Protein AF-0000000080280443 (afdb_homodimer)

Solvent-accessible surface area (backbone atoms only — not comparable to full-atom values): 14833 Å² total; per-residue (Å²): 127,86,80,59,74,63,50,72,40,77,47,69,44,52,71,90,52,39,42,97,85,51,33,52,29,74,40,51,56,49,47,51,47,46,54,27,47,52,53,46,34,47,75,19,34,55,73,41,66,36,29,57,76,67,38,46,44,81,38,79,40,31,41,38,36,42,54,71,41,90,49,38,71,70,42,46,30,39,28,30,34,34,43,47,80,64,87,49,46,45,32,36,43,38,24,42,35,22,39,78,86,65,50,63,24,33,39,35,44,30,35,30,33,31,28,31,65,85,78,70,40,70,38,67,50,38,70,61,53,43,44,74,26,59,26,39,54,60,70,41,11,59,88,86,126,86,79,59,74,64,51,71,41,78,48,69,43,52,70,89,50,37,42,99,85,50,32,51,28,76,40,50,55,50,45,52,48,45,53,26,46,52,52,47,34,47,76,18,34,55,73,40,65,37,29,56,76,68,37,46,44,80,40,77,40,32,40,37,36,41,56,69,40,89,49,38,71,68,41,44,31,39,28,29,34,35,42,47,80,62,87,49,45,45,32,36,43,36,24,42,34,22,38,78,88,64,49,65,25,32,40,36,43,31,37,31,33,31,28,31,65,84,78,69,40,70,38,68,52,39,68,62,52,44,44,73,28,59,25,38,52,61,70,40,12,60,89,88

Sequence (288 aa):
MTVREPFRTRIKVRHYELDTLGHLNHAVYHSYGEVSRLELMELAGGLNAGMRDANLAFVLLESHIVFRRELRAGDVVDVTCDAKFGTGKTFHMDSNIYKVDGTLSAEITCTLGLMDLERRKLVDDPRGRIERAGVDLKVLSTSEMTVREPFRTRIKVRHYELDTLGHLNHAVYHSYGEVSRLELMELAGGLNAGMRDANLAFVLLESHIVFRRELRAGDVVDVTCDAKFGTGKTFHMDSNIYKVDGTLSAEITCTLGLMDLERRKLVDDPRGRIERAGVDLKVLSTSE

InterPro domains:
  IPR029069 HotDog domain superfamily [SSF54637] (6-132)
  IPR050563 4-hydroxybenzoyl-CoA thioesterase [PTHR31793] (6-123)

Structure (mmCIF, N/CA/C/O backbone):
data_AF-0000000080280443-model_v1
#
loop_
_entity.id
_entity.type
_entity.pdbx_description
1 polymer Thioesterase
#
loop_
_atom_site.group_PDB
_atom_site.id
_atom_site.type_symbol
_atom_site.label_atom_id
_atom_site.label_alt_id
_atom_site.label_comp_id
_atom_site.label_asym_id
_atom_site.label_entity_id
_atom_site.label_seq_id
_atom_site.pdbx_PDB_ins_code
_atom_site.Cartn_x
_atom_site.Cartn_y
_atom_site.Cartn_z
_atom_site.occupancy
_atom_site.B_iso_or_equiv
_atom_site.auth_seq_id
_atom_site.auth_comp_id
_atom_site.auth_asym_id
_atom_site.auth_atom_id
_atom_site.pdbx_PDB_model_num
ATOM 1 N N . MET A 1 1 ? 26.625 -23.328 1.968 1 42.91 1 MET A N 1
ATOM 2 C CA . MET A 1 1 ? 25.391 -23.359 1.176 1 42.91 1 MET A CA 1
ATOM 3 C C . MET A 1 1 ? 25.234 -22.078 0.367 1 42.91 1 MET A C 1
ATOM 5 O O . MET A 1 1 ? 25.266 -20.984 0.922 1 42.91 1 MET A O 1
ATOM 9 N N . THR A 1 2 ? 25.562 -22.031 -0.907 1 57.88 2 THR A N 1
ATOM 10 C CA . THR A 1 2 ? 25.656 -20.797 -1.686 1 57.88 2 THR A CA 1
ATOM 11 C C . THR A 1 2 ? 24.359 -20 -1.573 1 57.88 2 THR A C 1
ATOM 13 O O . THR A 1 2 ? 23.281 -20.516 -1.867 1 57.88 2 THR A O 1
ATOM 16 N N . VAL A 1 3 ? 24.328 -19.016 -0.835 1 69.69 3 VAL A N 1
ATOM 17 C CA . VAL A 1 3 ? 23.156 -18.188 -0.593 1 69.69 3 VAL A CA 1
ATOM 18 C C . VAL A 1 3 ? 22.656 -17.609 -1.915 1 69.69 3 VAL A C 1
ATOM 20 O O . VAL A 1 3 ? 23.391 -16.938 -2.631 1 69.69 3 VAL A O 1
ATOM 23 N N . ARG A 1 4 ? 21.516 -18.125 -2.49 1 89.38 4 ARG A N 1
ATOM 24 C CA . ARG A 1 4 ? 20.938 -17.641 -3.734 1 89.38 4 ARG A CA 1
ATOM 25 C C . ARG A 1 4 ? 20.359 -16.234 -3.553 1 89.38 4 ARG A C 1
ATOM 27 O O . ARG A 1 4 ? 19.703 -15.961 -2.547 1 89.38 4 ARG A O 1
ATOM 34 N N . GLU A 1 5 ? 20.734 -15.406 -4.453 1 94.06 5 GLU A N 1
ATOM 35 C CA . GLU A 1 5 ? 20.219 -14.047 -4.441 1 94.06 5 GLU A CA 1
ATOM 36 C C . GLU A 1 5 ? 18.75 -14.016 -4.883 1 94.06 5 GLU A C 1
ATOM 38 O O . GLU A 1 5 ? 18.344 -14.789 -5.75 1 94.06 5 GLU A O 1
ATOM 43 N N . PRO A 1 6 ? 18.062 -13.18 -4.309 1 96.44 6 PRO A N 1
ATOM 44 C CA . PRO A 1 6 ? 16.672 -13.094 -4.754 1 96.44 6 PRO A CA 1
ATOM 45 C C . PRO A 1 6 ? 16.531 -12.57 -6.18 1 96.44 6 PRO A C 1
ATOM 47 O O . PRO A 1 6 ? 17.438 -11.914 -6.688 1 96.44 6 PRO A O 1
ATOM 50 N N . PHE A 1 7 ? 15.414 -12.914 -6.77 1 98.56 7 PHE A N 1
ATOM 51 C CA . PHE A 1 7 ? 15 -12.336 -8.047 1 98.56 7 PHE A CA 1
ATOM 52 C C . PHE A 1 7 ? 15 -10.812 -7.98 1 98.56 7 PHE A C 1
ATOM 54 O O . PHE A 1 7 ? 14.742 -10.234 -6.922 1 98.56 7 PHE A O 1
ATOM 61 N N . ARG A 1 8 ? 15.258 -10.125 -9.156 1 98.44 8 ARG A N 1
ATOM 62 C CA . ARG A 1 8 ? 15.25 -8.664 -9.234 1 98.44 8 ARG A CA 1
ATOM 63 C C . ARG A 1 8 ? 14.68 -8.195 -10.57 1 98.44 8 ARG A C 1
ATOM 65 O O . ARG A 1 8 ? 14.961 -8.781 -11.617 1 98.44 8 ARG A O 1
ATOM 72 N N . THR A 1 9 ? 13.977 -7.156 -10.562 1 98.75 9 THR A N 1
ATOM 73 C CA . THR A 1 9 ? 13.555 -6.422 -11.75 1 98.75 9 THR A CA 1
ATOM 74 C C . THR A 1 9 ? 13.945 -4.949 -11.641 1 98.75 9 THR A C 1
ATOM 76 O O . THR A 1 9 ? 13.859 -4.355 -10.57 1 98.75 9 THR A O 1
ATOM 79 N N . ARG A 1 10 ? 14.422 -4.383 -12.734 1 98.88 10 ARG A N 1
ATOM 80 C CA . ARG A 1 10 ? 14.852 -2.99 -12.742 1 98.88 10 ARG A CA 1
ATOM 81 C C . ARG A 1 10 ? 13.758 -2.08 -13.297 1 98.88 10 ARG A C 1
ATOM 83 O O . ARG A 1 10 ? 13.156 -2.381 -14.32 1 98.88 10 ARG A O 1
ATOM 90 N N . ILE A 1 11 ? 13.492 -1.024 -12.641 1 98.88 11 ILE A N 1
ATOM 91 C CA . ILE A 1 11 ? 12.453 -0.074 -13.031 1 98.88 11 ILE A CA 1
ATOM 92 C C . ILE A 1 11 ? 13.016 1.346 -12.984 1 98.88 11 ILE A C 1
ATOM 94 O O . ILE A 1 11 ? 13.703 1.719 -12.039 1 98.88 11 ILE A O 1
ATOM 98 N N . LYS A 1 12 ? 12.758 2.111 -13.984 1 98.81 12 LYS A N 1
ATOM 99 C CA . LYS A 1 12 ? 13.055 3.541 -13.977 1 98.81 12 LYS A CA 1
ATOM 100 C C . LYS A 1 12 ? 11.82 4.355 -13.578 1 98.81 12 LYS A C 1
ATOM 102 O O . LYS A 1 12 ? 10.734 4.164 -14.125 1 98.81 12 LYS A O 1
ATOM 107 N N . VAL A 1 13 ? 12.031 5.262 -12.633 1 98.88 13 VAL A N 1
ATOM 108 C CA . VAL A 1 13 ? 10.945 6.105 -12.148 1 98.88 13 VAL A CA 1
ATOM 109 C C . VAL A 1 13 ? 10.508 7.066 -13.258 1 98.88 13 VAL A C 1
ATOM 111 O O . VAL A 1 13 ? 11.336 7.754 -13.859 1 98.88 13 VAL A O 1
ATOM 114 N N . ARG A 1 14 ? 9.25 7.113 -13.5 1 98.12 14 ARG A N 1
ATOM 115 C CA . ARG A 1 14 ? 8.695 7.969 -14.539 1 98.12 14 ARG A CA 1
ATOM 116 C C . ARG A 1 14 ? 8.117 9.25 -13.953 1 98.12 14 ARG A C 1
ATOM 118 O O . ARG A 1 14 ? 7.703 9.273 -12.789 1 98.12 14 ARG A O 1
ATOM 125 N N . HIS A 1 15 ? 7.945 10.281 -14.734 1 97.62 15 HIS A N 1
ATOM 126 C CA . HIS A 1 15 ? 7.555 11.609 -14.258 1 97.62 15 HIS A CA 1
ATOM 127 C C . HIS A 1 15 ? 6.117 11.609 -13.75 1 97.62 15 HIS A C 1
ATOM 129 O O . HIS A 1 15 ? 5.812 12.25 -12.742 1 97.62 15 HIS A O 1
ATOM 135 N N . TYR A 1 16 ? 5.195 10.93 -14.352 1 97.19 16 TYR A N 1
ATOM 136 C CA . TYR A 1 16 ? 3.785 10.977 -13.984 1 97.19 16 TYR A CA 1
ATOM 137 C C . TYR A 1 16 ? 3.523 10.188 -12.703 1 97.19 16 TYR A C 1
ATOM 139 O O . TYR A 1 16 ? 2.398 10.164 -12.203 1 97.19 16 TYR A O 1
ATOM 147 N N . GLU A 1 17 ? 4.559 9.508 -12.188 1 98.44 17 GLU A N 1
ATOM 148 C CA . GLU A 1 17 ? 4.434 8.711 -10.977 1 98.44 17 GLU A CA 1
ATOM 149 C C . GLU A 1 17 ? 4.738 9.539 -9.727 1 98.44 17 GLU A C 1
ATOM 151 O O . GLU A 1 17 ? 4.641 9.039 -8.609 1 98.44 17 GLU A O 1
ATOM 156 N N . LEU A 1 18 ? 5.09 10.781 -9.906 1 98.5 18 LEU A N 1
ATOM 157 C CA . LEU A 1 18 ? 5.586 11.617 -8.82 1 98.5 18 LEU A CA 1
ATOM 158 C C . LEU A 1 18 ? 4.441 12.383 -8.156 1 98.5 18 LEU A C 1
ATOM 160 O O . LEU A 1 18 ? 3.438 12.688 -8.805 1 98.5 18 LEU A O 1
ATOM 164 N N . ASP A 1 19 ? 4.605 12.672 -6.852 1 96.44 19 ASP A N 1
ATOM 165 C CA . ASP A 1 19 ? 3.68 13.547 -6.145 1 96.44 19 ASP A CA 1
ATOM 166 C C . ASP A 1 19 ? 4.039 15.016 -6.363 1 96.44 19 ASP A C 1
ATOM 168 O O . ASP A 1 19 ? 4.938 15.328 -7.145 1 96.44 19 ASP A O 1
ATOM 172 N N . THR A 1 20 ? 3.363 15.93 -5.75 1 92.44 20 THR A N 1
ATOM 173 C CA . THR A 1 20 ? 3.502 17.359 -5.988 1 92.44 20 THR A CA 1
ATOM 174 C C . THR A 1 20 ? 4.832 17.875 -5.445 1 92.44 20 THR A C 1
ATOM 176 O O . THR A 1 20 ? 5.262 18.984 -5.781 1 92.44 20 THR A O 1
ATOM 179 N N . LEU A 1 21 ? 5.469 17.078 -4.598 1 91.5 21 LEU A N 1
ATOM 180 C CA . LEU A 1 21 ? 6.762 17.469 -4.047 1 91.5 21 LEU A CA 1
ATOM 181 C C . LEU A 1 21 ? 7.906 16.859 -4.855 1 91.5 21 LEU A C 1
ATOM 183 O O . LEU A 1 21 ? 9.078 17.016 -4.5 1 91.5 21 LEU A O 1
ATOM 187 N N . GLY A 1 22 ? 7.574 16.109 -5.867 1 95.62 22 GLY A N 1
ATOM 188 C CA . GLY A 1 22 ? 8.578 15.539 -6.758 1 95.62 22 GLY A CA 1
ATOM 189 C C . GLY A 1 22 ? 9.102 14.195 -6.285 1 95.62 22 GLY A C 1
ATOM 190 O O . GLY A 1 22 ? 10.172 13.758 -6.727 1 95.62 22 GLY A O 1
ATOM 191 N N . HIS A 1 23 ? 8.5 13.586 -5.367 1 97.88 23 HIS A N 1
ATOM 192 C CA . HIS A 1 23 ? 8.844 12.242 -4.918 1 97.88 23 HIS A CA 1
ATOM 193 C C . HIS A 1 23 ? 7.965 11.195 -5.586 1 97.88 23 HIS A C 1
ATOM 195 O O . HIS A 1 23 ? 6.82 11.469 -5.941 1 97.88 23 HIS A O 1
ATOM 201 N N . LEU A 1 24 ? 8.523 10.008 -5.715 1 98.81 24 LEU A N 1
ATOM 202 C CA . LEU A 1 24 ? 7.641 8.906 -6.102 1 98.81 24 LEU A CA 1
ATOM 203 C C . LEU A 1 24 ? 6.469 8.781 -5.137 1 98.81 24 LEU A C 1
ATOM 205 O O . LEU A 1 24 ? 6.668 8.703 -3.922 1 98.81 24 LEU A O 1
ATOM 209 N N . ASN A 1 25 ? 5.301 8.789 -5.656 1 98.75 25 ASN A N 1
ATOM 210 C CA . ASN A 1 25 ? 4.109 8.641 -4.832 1 98.75 25 ASN A CA 1
ATOM 211 C C . ASN A 1 25 ? 4.121 7.324 -4.062 1 98.75 25 ASN A C 1
ATOM 213 O O . ASN A 1 25 ? 4.48 6.281 -4.609 1 98.75 25 ASN A O 1
ATOM 217 N N . HIS A 1 26 ? 3.678 7.402 -2.818 1 98.62 26 HIS A N 1
ATOM 218 C CA . HIS A 1 26 ? 3.77 6.254 -1.922 1 98.62 26 HIS A CA 1
ATOM 219 C C . HIS A 1 26 ? 3 5.059 -2.475 1 98.62 26 HIS A C 1
ATOM 221 O O . HIS A 1 26 ? 3.402 3.91 -2.275 1 98.62 26 HIS A O 1
ATOM 227 N N . ALA A 1 27 ? 1.879 5.262 -3.172 1 98.75 27 ALA A N 1
ATOM 228 C CA . ALA A 1 27 ? 1.086 4.168 -3.723 1 98.75 27 ALA A CA 1
ATOM 229 C C . ALA A 1 27 ? 1.834 3.463 -4.852 1 98.75 27 ALA A C 1
ATOM 231 O O . ALA A 1 27 ? 1.663 2.26 -5.062 1 98.75 27 ALA A O 1
ATOM 232 N N . VAL A 1 28 ? 2.652 4.223 -5.559 1 98.88 28 VAL A N 1
ATOM 233 C CA . VAL A 1 28 ? 3.344 3.664 -6.715 1 98.88 28 VAL A CA 1
ATOM 234 C C . VAL A 1 28 ? 4.391 2.652 -6.254 1 98.88 28 VAL A C 1
ATOM 236 O O . VAL A 1 28 ? 4.648 1.662 -6.941 1 98.88 28 VAL A O 1
ATOM 239 N N . TYR A 1 29 ? 4.957 2.77 -5.074 1 98.94 29 TYR A N 1
ATOM 240 C CA . TYR A 1 29 ? 5.848 1.753 -4.523 1 98.94 29 TYR A CA 1
ATOM 241 C C . TYR A 1 29 ? 5.176 0.384 -4.52 1 98.94 29 TYR A C 1
ATOM 243 O O . TYR A 1 29 ? 5.82 -0.63 -4.801 1 98.94 29 TYR A O 1
ATOM 251 N N . HIS A 1 30 ? 3.916 0.375 -4.18 1 98.88 30 HIS A N 1
ATOM 252 C CA . HIS A 1 30 ? 3.166 -0.876 -4.176 1 98.88 30 HIS A CA 1
ATOM 253 C C . HIS A 1 30 ? 3.061 -1.461 -5.578 1 98.88 30 HIS A C 1
ATOM 255 O O . HIS A 1 30 ? 3.129 -2.68 -5.754 1 98.88 30 HIS A O 1
ATOM 261 N N . SER A 1 31 ? 2.893 -0.621 -6.555 1 98.81 31 SER A N 1
ATOM 262 C CA . SER A 1 31 ? 2.867 -1.068 -7.945 1 98.81 31 SER A CA 1
ATOM 263 C C . SER A 1 31 ? 4.203 -1.68 -8.352 1 98.81 31 SER A C 1
ATOM 265 O O . SER A 1 31 ? 4.242 -2.67 -9.086 1 98.81 31 SER A O 1
ATOM 267 N N . TYR A 1 32 ? 5.258 -1.088 -7.906 1 98.94 32 TYR A N 1
A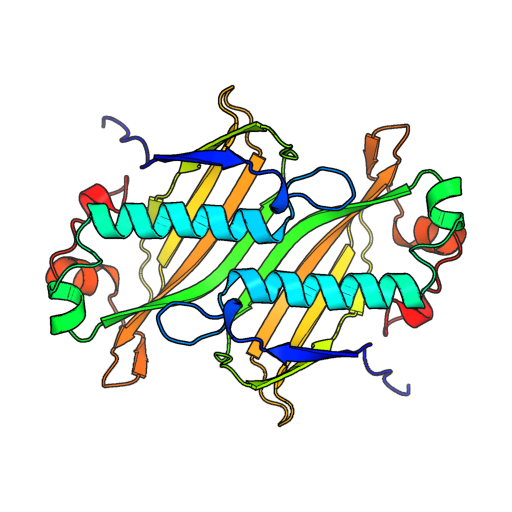TOM 268 C CA . TYR A 1 32 ? 6.57 -1.662 -8.188 1 98.94 32 TYR A CA 1
ATOM 269 C C . TYR A 1 32 ? 6.695 -3.057 -7.59 1 98.94 32 TYR A C 1
ATOM 271 O O . TYR A 1 32 ? 7.211 -3.975 -8.234 1 98.94 32 TYR A O 1
ATOM 279 N N . GLY A 1 33 ? 6.234 -3.193 -6.336 1 98.88 33 GLY A N 1
ATOM 280 C CA . GLY A 1 33 ? 6.18 -4.523 -5.754 1 98.88 33 GLY A CA 1
ATOM 281 C C . GLY A 1 33 ? 5.379 -5.508 -6.586 1 98.88 33 GLY A C 1
ATOM 282 O O . GLY A 1 33 ? 5.777 -6.664 -6.742 1 98.88 33 GLY A O 1
ATOM 283 N N . GLU A 1 34 ? 4.293 -5.039 -7.094 1 98.69 34 GLU A N 1
ATOM 284 C CA . GLU A 1 34 ? 3.449 -5.883 -7.934 1 98.69 34 GLU A CA 1
ATOM 285 C C . GLU A 1 34 ? 4.176 -6.285 -9.211 1 98.69 34 GLU A C 1
ATOM 287 O O . GLU A 1 34 ? 4.133 -7.453 -9.617 1 98.69 34 GLU A O 1
ATOM 292 N N . VAL A 1 35 ? 4.793 -5.359 -9.891 1 98.69 35 VAL A N 1
ATOM 293 C CA . VAL A 1 35 ? 5.555 -5.664 -11.102 1 98.69 35 VAL A CA 1
ATOM 294 C C . VAL A 1 35 ? 6.562 -6.777 -10.812 1 98.69 35 VAL A C 1
ATOM 296 O O . VAL A 1 35 ? 6.625 -7.77 -11.539 1 98.69 35 VAL A O 1
ATOM 299 N N . SER A 1 36 ? 7.277 -6.637 -9.742 1 98.88 36 SER A N 1
ATOM 300 C CA . SER A 1 36 ? 8.289 -7.625 -9.383 1 98.88 36 SER A CA 1
ATOM 301 C C . SER A 1 36 ? 7.664 -8.977 -9.07 1 98.88 36 SER A C 1
ATOM 303 O O . SER A 1 36 ? 8.156 -10.016 -9.516 1 98.88 36 SER A O 1
ATOM 305 N N . ARG A 1 37 ? 6.621 -9 -8.312 1 98.31 37 ARG A N 1
ATOM 306 C CA . ARG A 1 37 ? 5.934 -10.234 -7.945 1 98.31 37 ARG A CA 1
ATOM 307 C C . ARG A 1 37 ? 5.418 -10.961 -9.18 1 98.31 37 ARG A C 1
ATOM 309 O O . ARG A 1 37 ? 5.602 -12.172 -9.32 1 98.31 37 ARG A O 1
ATOM 316 N N . LEU A 1 38 ? 4.758 -10.227 -10.078 1 97.5 38 LEU A N 1
ATOM 317 C CA . LEU A 1 38 ? 4.172 -10.836 -11.266 1 97.5 38 LEU A CA 1
ATOM 318 C C . LEU A 1 38 ? 5.254 -11.367 -12.195 1 97.5 38 LEU A C 1
ATOM 320 O O . LEU A 1 38 ? 5.098 -12.438 -12.797 1 97.5 38 LEU A O 1
ATOM 324 N N . GLU A 1 39 ? 6.332 -10.633 -12.336 1 98.56 39 GLU A N 1
ATOM 325 C CA . GLU A 1 39 ? 7.438 -11.102 -13.164 1 98.56 39 GLU A CA 1
ATOM 326 C C . GLU A 1 39 ? 8.055 -12.375 -12.586 1 98.56 39 GLU A C 1
ATOM 328 O O . GLU A 1 39 ? 8.375 -13.312 -13.32 1 98.56 39 GLU A O 1
ATOM 333 N N . LEU A 1 40 ? 8.242 -12.43 -11.305 1 98.62 40 LEU A N 1
ATOM 334 C CA . LEU A 1 40 ? 8.758 -13.625 -10.656 1 98.62 40 LEU A CA 1
ATOM 335 C C . LEU A 1 40 ? 7.805 -14.805 -10.852 1 98.62 40 LEU A C 1
ATOM 337 O O . LEU A 1 40 ? 8.242 -15.906 -11.18 1 98.62 40 LEU A O 1
ATOM 341 N N . MET A 1 41 ? 6.535 -14.555 -10.672 1 97.56 41 MET A N 1
ATOM 342 C CA . MET A 1 41 ? 5.531 -15.602 -10.852 1 97.56 41 MET A CA 1
ATOM 343 C C . MET A 1 41 ? 5.555 -16.125 -12.289 1 97.56 41 MET A C 1
ATOM 345 O O . MET A 1 41 ? 5.453 -17.344 -12.508 1 97.56 41 MET A O 1
ATOM 349 N N . GLU A 1 42 ? 5.672 -15.211 -13.164 1 97.31 42 GLU A N 1
ATOM 350 C CA . GLU A 1 42 ? 5.762 -15.617 -14.562 1 97.31 42 GLU A CA 1
ATOM 351 C C . GLU A 1 42 ? 6.988 -16.5 -14.805 1 97.31 42 GLU A C 1
ATOM 353 O O . GLU A 1 42 ? 6.887 -17.562 -15.414 1 97.31 42 GLU A O 1
ATOM 358 N N . LEU A 1 43 ? 8.141 -16.078 -14.32 1 98 43 LEU A N 1
ATOM 359 C CA . LEU A 1 43 ? 9.398 -16.797 -14.484 1 98 43 LEU A CA 1
ATOM 360 C C . LEU A 1 43 ? 9.305 -18.203 -13.875 1 98 43 LEU A C 1
ATOM 362 O O . LEU A 1 43 ? 9.844 -19.156 -14.43 1 98 43 LEU A O 1
ATOM 366 N N . ALA A 1 44 ? 8.578 -18.312 -12.828 1 98.06 44 ALA A N 1
ATOM 367 C CA . ALA A 1 44 ? 8.461 -19.562 -12.102 1 98.06 44 ALA A CA 1
ATOM 368 C C . ALA A 1 44 ? 7.41 -20.469 -12.734 1 98.06 44 ALA A C 1
ATOM 370 O O . ALA A 1 44 ? 7.227 -21.609 -12.305 1 98.06 44 ALA A O 1
ATOM 371 N N . GLY A 1 45 ? 6.641 -19.953 -13.68 1 97 45 GLY A N 1
ATOM 372 C CA . GLY A 1 45 ? 5.594 -20.734 -14.312 1 97 45 GLY A CA 1
ATOM 373 C C . GLY A 1 45 ? 4.242 -20.578 -13.648 1 97 45 GLY A C 1
ATOM 374 O O . GLY A 1 45 ? 3.336 -21.391 -13.875 1 97 45 GLY A O 1
ATOM 375 N N . GLY A 1 46 ? 4.152 -19.594 -12.859 1 94.69 46 GLY A N 1
ATOM 376 C CA . GLY A 1 46 ? 2.945 -19.391 -12.07 1 94.69 46 GLY A CA 1
ATOM 377 C C . GLY A 1 46 ? 1.796 -18.812 -12.883 1 94.69 46 GLY A C 1
ATOM 378 O O . GLY A 1 46 ? 0.649 -18.828 -12.43 1 94.69 46 GLY A O 1
ATOM 379 N N . LEU A 1 47 ? 2.078 -18.328 -14.016 1 89.38 47 LEU A N 1
ATOM 380 C CA . LEU A 1 47 ? 1.034 -17.75 -14.852 1 89.38 47 LEU A CA 1
ATOM 381 C C . LEU A 1 47 ? 0.699 -18.672 -16.016 1 89.38 47 LEU A C 1
ATOM 383 O O . LEU A 1 47 ? -0.064 -18.297 -16.906 1 89.38 47 LEU A O 1
ATOM 387 N N . ASN A 1 48 ? 1.188 -19.922 -15.984 1 85.56 48 ASN A N 1
ATOM 388 C CA . ASN A 1 48 ? 0.939 -20.906 -17.031 1 85.56 48 ASN A CA 1
ATOM 389 C C . ASN A 1 48 ? -0.358 -21.672 -16.781 1 85.56 48 ASN A C 1
ATOM 391 O O . ASN A 1 48 ? -1.124 -21.328 -15.883 1 85.56 48 ASN A O 1
ATOM 395 N N . ALA A 1 49 ? -0.567 -22.688 -17.594 1 90.06 49 ALA A N 1
ATOM 396 C CA . ALA A 1 49 ? -1.841 -23.391 -17.625 1 90.06 49 ALA A CA 1
ATOM 397 C C . ALA A 1 49 ? -2.023 -24.234 -16.359 1 90.06 49 ALA A C 1
ATOM 399 O O . ALA A 1 49 ? -3.15 -24.562 -15.984 1 90.06 49 ALA A O 1
ATOM 400 N N . GLY A 1 50 ? -0.992 -24.531 -15.688 1 94.38 50 GLY A N 1
ATOM 401 C CA . GLY A 1 50 ? -1.091 -25.391 -14.523 1 94.38 50 GLY A CA 1
ATOM 402 C C . GLY A 1 50 ? -1.959 -24.812 -13.422 1 94.38 50 GLY A C 1
ATOM 403 O O . GLY A 1 50 ? -2.828 -25.5 -12.883 1 94.38 50 GLY A O 1
ATOM 404 N N . MET A 1 51 ? -1.75 -23.609 -13.125 1 95.62 51 MET A N 1
ATOM 405 C CA . MET A 1 51 ? -2.541 -22.953 -12.094 1 95.62 51 MET A CA 1
ATOM 406 C C . MET A 1 51 ? -4.008 -22.844 -12.508 1 95.62 51 MET A C 1
ATOM 408 O O . MET A 1 51 ? -4.902 -23.109 -11.703 1 95.62 51 MET A O 1
ATOM 412 N N . ARG A 1 52 ? -4.168 -22.5 -13.734 1 94.56 52 ARG A N 1
ATOM 413 C CA . ARG A 1 52 ? -5.527 -22.391 -14.258 1 94.56 52 ARG A CA 1
ATOM 414 C C . ARG A 1 52 ? -6.234 -23.75 -14.234 1 94.56 52 ARG A C 1
ATOM 416 O O . ARG A 1 52 ? -7.387 -23.844 -13.805 1 94.56 52 ARG A O 1
ATOM 423 N N . ASP A 1 53 ? -5.574 -24.75 -14.672 1 96.94 53 ASP A N 1
ATOM 424 C CA . ASP A 1 53 ? -6.141 -26.094 -14.719 1 96.94 53 ASP A CA 1
ATOM 425 C C . ASP A 1 53 ? -6.5 -26.578 -13.312 1 96.94 53 ASP A C 1
ATOM 427 O O . ASP A 1 53 ? -7.465 -27.328 -13.141 1 96.94 53 ASP A O 1
ATOM 431 N N . ALA A 1 54 ? -5.742 -26.156 -12.414 1 96.44 54 ALA A N 1
ATOM 432 C CA . ALA A 1 54 ? -5.984 -26.562 -11.023 1 96.44 54 ALA A CA 1
ATOM 433 C C . ALA A 1 54 ? -7.047 -25.672 -10.383 1 96.44 54 ALA A C 1
ATOM 435 O O . ALA A 1 54 ? -7.426 -25.891 -9.227 1 96.44 54 ALA A O 1
ATOM 436 N N . ASN A 1 55 ? -7.508 -24.641 -11.078 1 96.56 55 ASN A N 1
ATOM 437 C CA . ASN A 1 55 ? -8.523 -23.703 -10.609 1 96.56 55 ASN A CA 1
ATOM 438 C C . ASN A 1 55 ? -8.062 -22.953 -9.367 1 96.56 55 ASN A C 1
ATOM 440 O O . ASN A 1 55 ? -8.797 -22.844 -8.383 1 96.56 55 ASN A O 1
ATOM 444 N N . LEU A 1 56 ? -6.836 -22.5 -9.43 1 96.81 56 LEU A N 1
ATOM 445 C CA . LEU A 1 56 ? -6.219 -21.797 -8.312 1 96.81 56 LEU A CA 1
ATOM 446 C C . LEU A 1 56 ? -5.852 -20.359 -8.703 1 96.81 56 LEU A C 1
ATOM 448 O O . LEU A 1 56 ? -5.422 -20.125 -9.828 1 96.81 56 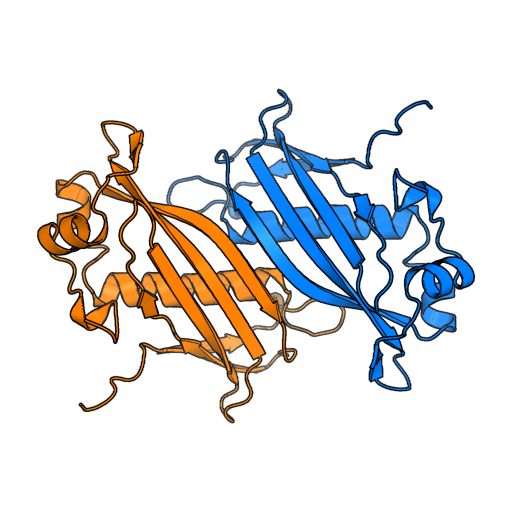LEU A O 1
ATOM 452 N N . ALA A 1 57 ? -6.039 -19.484 -7.789 1 94.81 57 ALA A N 1
ATOM 453 C CA . ALA A 1 57 ? -5.609 -18.094 -7.977 1 94.81 57 ALA A CA 1
ATOM 454 C C . ALA A 1 57 ? -4.938 -17.547 -6.715 1 94.81 57 ALA A C 1
ATOM 456 O O . ALA A 1 57 ? -5.371 -17.859 -5.598 1 94.81 57 ALA A O 1
ATOM 457 N N . PHE A 1 58 ? -3.922 -16.812 -6.895 1 96 58 PHE A N 1
ATOM 458 C CA . PHE A 1 58 ? -3.305 -16.094 -5.789 1 96 58 PHE A CA 1
ATOM 459 C C . PHE A 1 58 ? -4.191 -14.938 -5.336 1 96 58 PHE A C 1
ATOM 461 O O . PHE A 1 58 ? -4.781 -14.242 -6.16 1 96 58 PHE A O 1
ATOM 468 N N . VAL A 1 59 ? -4.242 -14.719 -4.035 1 96.94 59 VAL A N 1
ATOM 469 C CA . VAL A 1 59 ? -5.008 -13.602 -3.475 1 96.94 59 VAL A CA 1
ATOM 470 C C . VAL A 1 59 ? -4.129 -12.805 -2.514 1 96.94 59 VAL A C 1
ATOM 472 O O . VAL A 1 59 ? -3.48 -13.383 -1.634 1 96.94 59 VAL A O 1
ATOM 475 N N . LEU A 1 60 ? -4.043 -11.516 -2.781 1 98.56 60 LEU A N 1
ATOM 476 C CA . LEU A 1 60 ? -3.354 -10.633 -1.847 1 98.56 60 LEU A CA 1
ATOM 477 C C . LEU A 1 60 ? -4.254 -10.281 -0.664 1 98.56 60 LEU A C 1
ATOM 479 O O . LEU A 1 60 ? -5.301 -9.656 -0.838 1 98.56 60 LEU A O 1
ATOM 483 N N . LEU A 1 61 ? -3.85 -10.617 0.538 1 98.75 61 LEU A N 1
ATOM 484 C CA . LEU A 1 61 ? -4.672 -10.469 1.734 1 98.75 61 LEU A CA 1
ATOM 485 C C . LEU A 1 61 ? -4.25 -9.242 2.531 1 98.75 61 LEU A C 1
ATOM 487 O O . LEU A 1 61 ? -5.094 -8.562 3.127 1 98.75 61 LEU A O 1
ATOM 491 N N . GLU A 1 62 ? -2.939 -9.023 2.582 1 98.88 62 GLU A N 1
ATOM 492 C CA . GLU A 1 62 ? -2.373 -7.887 3.303 1 98.88 62 GLU A CA 1
ATOM 493 C C . GLU A 1 62 ? -1.097 -7.387 2.633 1 98.88 62 GLU A C 1
ATOM 495 O O . GLU A 1 62 ? -0.404 -8.156 1.959 1 98.88 62 GLU A O 1
ATOM 500 N N . SER A 1 63 ? -0.835 -6.176 2.771 1 98.94 63 SER A N 1
ATOM 501 C CA . SER A 1 63 ? 0.448 -5.598 2.381 1 98.94 63 SER A CA 1
ATOM 502 C C . SER A 1 63 ? 0.953 -4.609 3.428 1 98.94 63 SER A C 1
ATOM 504 O O . SER A 1 63 ? 0.173 -3.832 3.98 1 98.94 63 SER A O 1
ATOM 506 N N . HIS A 1 64 ? 2.184 -4.699 3.729 1 98.94 64 HIS A N 1
ATOM 507 C CA . HIS A 1 64 ? 2.867 -3.783 4.633 1 98.94 64 HIS A CA 1
ATOM 508 C C . HIS A 1 64 ? 4.113 -3.193 3.984 1 98.94 64 HIS A C 1
ATOM 510 O O . HIS A 1 64 ? 4.922 -3.924 3.402 1 98.94 64 HIS A O 1
ATOM 516 N N . ILE A 1 65 ? 4.266 -1.899 4.07 1 98.94 65 ILE A N 1
ATOM 517 C CA . ILE A 1 65 ? 5.445 -1.259 3.5 1 98.94 65 ILE A CA 1
ATOM 518 C C . ILE A 1 65 ? 6.078 -0.329 4.531 1 98.94 65 ILE A C 1
ATOM 520 O O . ILE A 1 65 ? 5.371 0.369 5.262 1 98.94 65 ILE A O 1
ATOM 524 N N . VAL A 1 66 ? 7.379 -0.355 4.609 1 98.94 66 VAL A N 1
ATOM 525 C CA . VAL A 1 66 ? 8.195 0.607 5.344 1 98.94 66 VAL A CA 1
ATOM 526 C C . VAL A 1 66 ? 8.977 1.477 4.367 1 98.94 66 VAL A C 1
ATOM 528 O O . VAL A 1 66 ? 9.734 0.962 3.537 1 98.94 66 VAL A O 1
ATOM 531 N N . PHE A 1 67 ? 8.766 2.732 4.434 1 98.88 67 PHE A N 1
ATOM 532 C CA . PHE A 1 67 ? 9.492 3.672 3.592 1 98.88 67 PHE A CA 1
ATOM 533 C C . PHE A 1 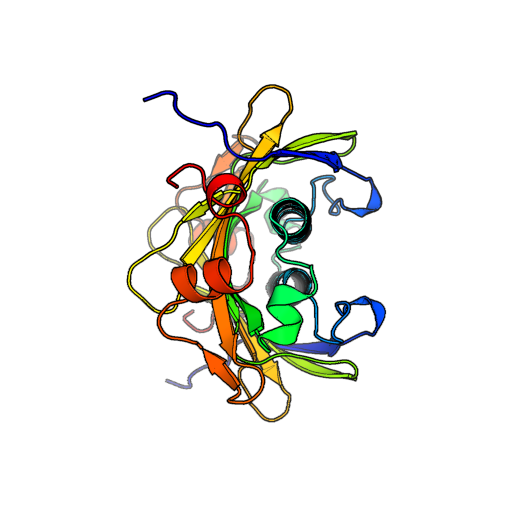67 ? 10.781 4.117 4.27 1 98.88 67 PHE A C 1
ATOM 535 O O . PHE A 1 67 ? 10.773 4.5 5.441 1 98.88 67 PHE A O 1
ATOM 542 N N . ARG A 1 68 ? 11.844 4.074 3.516 1 98.69 68 ARG A N 1
ATOM 543 C CA . ARG A 1 68 ? 13.148 4.383 4.09 1 98.69 68 ARG A CA 1
ATOM 544 C C . ARG A 1 68 ? 13.742 5.641 3.467 1 98.69 68 ARG A C 1
ATOM 546 O O . ARG A 1 68 ? 14.047 6.605 4.172 1 98.69 68 ARG A O 1
ATOM 553 N N . ARG A 1 69 ? 13.922 5.637 2.145 1 98.31 69 ARG A N 1
ATOM 554 C CA . ARG A 1 69 ? 14.469 6.766 1.405 1 98.31 69 ARG A CA 1
ATOM 555 C C . ARG A 1 69 ? 13.617 7.09 0.182 1 98.31 69 ARG A C 1
ATOM 557 O O . ARG A 1 69 ? 13.227 6.188 -0.562 1 98.31 69 ARG A O 1
ATOM 564 N N . GLU A 1 70 ? 13.445 8.359 -0.02 1 98.12 70 GLU A N 1
ATOM 565 C CA . GLU A 1 70 ? 12.586 8.805 -1.115 1 98.12 70 GLU A CA 1
ATOM 566 C C . GLU A 1 70 ? 13.219 8.484 -2.471 1 98.12 70 GLU A C 1
ATOM 568 O O . GLU A 1 70 ? 14.438 8.328 -2.574 1 98.12 70 GLU A O 1
ATOM 573 N N . LEU A 1 71 ? 12.344 8.344 -3.492 1 98.81 71 LEU A N 1
ATOM 574 C CA . LEU A 1 71 ? 12.742 8.234 -4.895 1 98.81 71 LEU A CA 1
ATOM 575 C C . LEU A 1 71 ? 12.25 9.438 -5.695 1 98.81 71 LEU A C 1
ATOM 577 O O . LEU A 1 71 ? 11.227 10.039 -5.359 1 98.81 71 LEU A O 1
ATOM 581 N N . ARG A 1 72 ? 12.977 9.789 -6.73 1 97.94 72 ARG A N 1
ATOM 582 C CA . ARG A 1 72 ? 12.68 10.953 -7.559 1 97.94 72 ARG A CA 1
ATOM 583 C C . ARG A 1 72 ? 12.734 10.602 -9.039 1 97.94 72 ARG A C 1
ATOM 585 O O . ARG A 1 72 ? 13.062 9.469 -9.406 1 97.94 72 ARG A O 1
ATOM 592 N N . ALA A 1 73 ? 12.344 11.625 -9.805 1 96.81 73 ALA A N 1
ATOM 593 C CA . ALA A 1 73 ? 12.352 11.438 -11.25 1 96.81 73 ALA A CA 1
ATOM 594 C C . ALA A 1 73 ? 13.734 11 -11.742 1 96.81 73 ALA A C 1
ATOM 596 O O . ALA A 1 73 ? 14.75 11.562 -11.328 1 96.81 73 ALA A O 1
ATOM 597 N N . GLY A 1 74 ? 13.711 9.953 -12.555 1 94.62 74 GLY A N 1
ATOM 598 C CA . GLY A 1 74 ? 14.945 9.508 -13.195 1 94.62 74 GLY A CA 1
ATOM 599 C C . GLY A 1 74 ? 15.703 8.477 -12.375 1 94.62 74 GLY A C 1
ATOM 600 O O . GLY A 1 74 ? 16.609 7.816 -12.891 1 94.62 74 GLY A O 1
ATOM 601 N N . ASP A 1 75 ? 15.375 8.367 -11.086 1 98.38 75 ASP A N 1
ATOM 602 C CA . ASP A 1 75 ? 15.977 7.273 -10.328 1 98.38 75 ASP A CA 1
ATOM 603 C C . ASP A 1 75 ? 15.727 5.934 -11.016 1 98.38 75 ASP A C 1
ATOM 605 O O . ASP A 1 75 ? 14.664 5.723 -11.609 1 98.38 75 ASP A O 1
ATOM 609 N N . VAL A 1 76 ? 16.688 5.082 -10.984 1 98.81 76 VAL A N 1
ATOM 610 C CA . VAL A 1 76 ? 16.562 3.688 -11.398 1 98.81 76 VAL A CA 1
ATOM 611 C C . VAL A 1 76 ? 16.688 2.773 -10.18 1 98.81 76 VAL A C 1
ATOM 613 O O . VAL A 1 76 ? 17.609 2.932 -9.375 1 98.81 76 VAL A O 1
ATOM 616 N N . VAL A 1 77 ? 15.734 1.802 -10.07 1 98.94 77 VAL A N 1
ATOM 617 C CA . VAL A 1 77 ? 15.727 0.984 -8.859 1 98.94 77 VAL A CA 1
ATOM 618 C C . VAL A 1 77 ? 15.688 -0.495 -9.242 1 98.94 77 VAL A C 1
ATOM 620 O O . VAL A 1 77 ? 15.195 -0.857 -10.312 1 98.94 77 VAL A O 1
ATOM 623 N N . ASP A 1 78 ? 16.266 -1.291 -8.375 1 98.94 78 ASP A N 1
ATOM 624 C CA . ASP A 1 78 ? 16.078 -2.738 -8.375 1 98.94 78 ASP A CA 1
ATOM 625 C C . ASP A 1 78 ? 15.047 -3.16 -7.324 1 98.94 78 ASP A C 1
ATOM 627 O O . ASP A 1 78 ? 15.188 -2.836 -6.145 1 98.94 78 ASP A O 1
ATOM 631 N N . VAL A 1 79 ? 14.039 -3.83 -7.75 1 98.94 79 VAL A N 1
ATOM 632 C CA . VAL A 1 79 ? 13.008 -4.359 -6.867 1 98.94 79 VAL A CA 1
ATOM 633 C C . VAL A 1 79 ? 13.156 -5.875 -6.75 1 98.94 79 VAL A C 1
ATOM 635 O O . VAL A 1 79 ? 13.008 -6.602 -7.734 1 98.94 79 VAL A O 1
ATOM 638 N N . THR A 1 80 ? 13.414 -6.379 -5.574 1 98.94 80 THR A N 1
ATOM 639 C CA . THR A 1 80 ? 13.562 -7.812 -5.371 1 98.94 80 THR A CA 1
ATOM 640 C C . THR A 1 80 ? 12.211 -8.461 -5.078 1 98.94 80 THR A C 1
ATOM 642 O O . THR A 1 80 ? 11.219 -7.766 -4.828 1 98.94 80 THR A O 1
ATOM 645 N N . CYS A 1 81 ? 12.172 -9.727 -5.125 1 98.88 81 CYS A N 1
ATOM 646 C CA . CYS A 1 81 ? 11.008 -10.484 -4.68 1 98.88 81 CYS A CA 1
ATOM 647 C C . CYS A 1 81 ? 11.398 -11.906 -4.297 1 98.88 81 CYS A C 1
ATOM 649 O O . CYS A 1 81 ? 12.18 -12.555 -5 1 98.88 81 CYS A O 1
ATOM 651 N N . ASP A 1 82 ? 10.883 -12.352 -3.203 1 98.81 82 ASP A N 1
ATOM 652 C CA . ASP A 1 82 ? 11.18 -13.68 -2.678 1 98.81 82 ASP A CA 1
ATOM 653 C C . ASP A 1 82 ? 9.992 -14.234 -1.896 1 98.81 82 ASP A C 1
ATOM 655 O O . ASP A 1 82 ? 9.406 -13.539 -1.069 1 98.81 82 ASP A O 1
ATOM 659 N N . ALA A 1 83 ? 9.68 -15.461 -2.189 1 98.5 83 ALA A N 1
ATOM 660 C CA . ALA A 1 83 ? 8.594 -16.109 -1.471 1 98.5 83 ALA A CA 1
ATOM 661 C C . ALA A 1 83 ? 9.094 -16.781 -0.19 1 98.5 83 ALA A C 1
ATOM 663 O O . ALA A 1 83 ? 10.18 -17.359 -0.171 1 98.5 83 ALA A O 1
ATOM 664 N N . LYS A 1 84 ? 8.336 -16.656 0.841 1 98.38 84 LYS A N 1
ATOM 665 C CA . LYS A 1 84 ? 8.562 -17.297 2.129 1 98.38 84 LYS A CA 1
ATOM 666 C C . LYS A 1 84 ? 7.332 -18.094 2.572 1 98.38 84 LYS A C 1
ATOM 668 O O . LYS A 1 84 ? 6.359 -17.516 3.055 1 98.38 84 LYS A O 1
ATOM 673 N N . PHE A 1 85 ? 7.426 -19.391 2.496 1 97.44 85 PHE A N 1
ATOM 674 C CA . PHE A 1 85 ? 6.289 -20.234 2.838 1 97.44 85 PHE A CA 1
ATOM 675 C C . PHE A 1 85 ? 6.285 -20.562 4.324 1 97.44 85 PHE A C 1
ATOM 677 O O . PHE A 1 85 ? 7.344 -20.797 4.918 1 97.44 85 PHE A O 1
ATOM 684 N N . GLY A 1 86 ? 5.121 -20.562 4.93 1 91.88 86 GLY A N 1
ATOM 685 C CA . GLY A 1 86 ? 4.926 -20.984 6.309 1 91.88 86 GLY A CA 1
ATOM 686 C C . GLY A 1 86 ? 4.125 -22.281 6.426 1 91.88 86 GLY A C 1
ATOM 687 O O . GLY A 1 86 ? 4.105 -23.094 5.5 1 91.88 86 GLY A O 1
ATOM 688 N N . THR A 1 87 ? 3.602 -22.578 7.605 1 91.69 87 THR A N 1
ATOM 689 C CA . THR A 1 87 ? 2.863 -23.812 7.855 1 91.69 87 THR A CA 1
ATOM 690 C C . THR A 1 87 ? 1.361 -23.578 7.715 1 91.69 87 THR A C 1
ATOM 692 O O . THR A 1 87 ? 0.579 -24.531 7.711 1 91.69 87 THR A O 1
ATOM 695 N N . GLY A 1 88 ? 0.897 -22.453 7.547 1 94.19 88 GLY A N 1
ATOM 696 C CA . GLY A 1 88 ? -0.523 -22.141 7.473 1 94.19 88 GLY A CA 1
ATOM 697 C C . GLY A 1 88 ? -1.018 -21.938 6.055 1 94.19 88 GLY A C 1
ATOM 698 O O . GLY A 1 88 ? -0.461 -22.5 5.109 1 94.19 88 GLY A O 1
ATOM 699 N N . LYS A 1 89 ? -2.148 -21.266 5.984 1 97.69 89 LYS A N 1
ATOM 700 C CA . LYS A 1 89 ? -2.838 -21.094 4.711 1 97.69 89 LYS A CA 1
ATOM 701 C C . LYS A 1 89 ? -2.27 -19.922 3.924 1 97.69 89 LYS A C 1
ATOM 703 O O . LYS A 1 89 ? -2.688 -19.672 2.793 1 97.69 89 LYS A O 1
ATOM 708 N N . THR A 1 90 ? -1.33 -19.203 4.539 1 98.38 90 THR A N 1
ATOM 709 C CA . THR A 1 90 ? -0.791 -18.016 3.885 1 98.38 90 THR A CA 1
ATOM 710 C C . THR A 1 90 ? 0.729 -18.109 3.773 1 98.38 90 THR A C 1
ATOM 712 O O . THR A 1 90 ? 1.349 -19 4.355 1 98.38 90 THR A O 1
ATOM 715 N N . PHE A 1 91 ? 1.297 -17.297 3 1 98.44 91 PHE A N 1
ATOM 716 C CA . PHE A 1 91 ? 2.736 -17.125 2.846 1 98.44 91 PHE A CA 1
ATOM 717 C C . PHE A 1 91 ? 3.066 -15.688 2.453 1 98.44 91 PHE A C 1
ATOM 719 O O . PHE A 1 91 ? 2.17 -14.906 2.143 1 98.44 91 PHE A O 1
ATOM 726 N N . HIS A 1 92 ? 4.359 -15.391 2.473 1 98.75 92 HIS A N 1
ATOM 727 C CA . HIS A 1 92 ? 4.77 -14.023 2.182 1 98.75 92 HIS A CA 1
ATOM 728 C C . HIS A 1 92 ? 5.531 -13.945 0.861 1 98.75 92 HIS A C 1
ATOM 730 O O . HIS A 1 92 ? 6.227 -14.891 0.484 1 98.75 92 HIS A O 1
ATOM 736 N N . MET A 1 93 ? 5.324 -12.875 0.227 1 98.69 93 MET A N 1
ATOM 737 C CA . MET A 1 93 ? 6.25 -12.414 -0.806 1 98.69 93 MET A CA 1
ATOM 738 C C . MET A 1 93 ? 6.84 -11.055 -0.441 1 98.69 93 MET A C 1
ATOM 740 O O . MET A 1 93 ? 6.121 -10.055 -0.382 1 98.69 93 MET A O 1
ATOM 744 N N . ASP A 1 94 ? 8.117 -11.055 -0.23 1 98.88 94 ASP A N 1
ATOM 745 C CA . ASP A 1 94 ? 8.805 -9.859 0.254 1 98.88 94 ASP A CA 1
ATOM 746 C C . ASP A 1 94 ? 9.562 -9.164 -0.879 1 98.88 94 ASP A C 1
ATOM 748 O O . ASP A 1 94 ? 10.211 -9.82 -1.696 1 98.88 94 ASP A O 1
ATOM 752 N N . SER A 1 95 ? 9.438 -7.895 -0.938 1 98.94 95 SER A N 1
ATOM 753 C CA . SER A 1 95 ? 10.148 -7.082 -1.92 1 98.94 95 SER A CA 1
ATOM 754 C C . SER A 1 95 ? 10.898 -5.938 -1.25 1 98.94 95 SER A C 1
ATOM 756 O O . SER A 1 95 ? 10.344 -5.23 -0.408 1 98.94 95 SER A O 1
ATOM 758 N N . ASN A 1 96 ? 12.117 -5.805 -1.572 1 98.94 96 ASN A N 1
ATOM 759 C CA . ASN A 1 96 ? 12.914 -4.625 -1.244 1 98.94 96 ASN A CA 1
ATOM 760 C C . ASN A 1 96 ? 13.211 -3.787 -2.484 1 98.94 96 ASN A C 1
ATOM 762 O O . ASN A 1 96 ? 13.484 -4.332 -3.555 1 98.94 96 ASN A O 1
ATOM 766 N N . ILE A 1 97 ? 13.117 -2.537 -2.324 1 99 97 ILE A N 1
ATOM 767 C CA . ILE A 1 97 ? 13.406 -1.608 -3.412 1 99 97 ILE A CA 1
ATOM 768 C C . ILE A 1 97 ? 14.719 -0.882 -3.131 1 99 97 ILE A C 1
ATOM 770 O O . ILE A 1 97 ? 14.836 -0.159 -2.139 1 99 97 ILE A O 1
ATOM 774 N N . TYR A 1 98 ? 15.648 -1.043 -4.035 1 98.94 98 TYR A N 1
ATOM 775 C CA . TYR A 1 98 ? 16.969 -0.435 -3.906 1 98.94 98 TYR A CA 1
ATOM 776 C C . TYR A 1 98 ? 17.219 0.554 -5.039 1 98.94 98 TYR A C 1
ATOM 778 O O . TYR A 1 98 ? 16.906 0.276 -6.199 1 98.94 98 TYR A O 1
ATOM 786 N N . LYS A 1 99 ? 17.828 1.649 -4.676 1 98.69 99 LYS A N 1
ATOM 787 C CA . LYS A 1 99 ? 18.5 2.422 -5.723 1 98.69 99 LYS A CA 1
ATOM 788 C C . LYS A 1 99 ? 19.703 1.676 -6.273 1 98.69 99 LYS A C 1
ATOM 790 O O . LYS A 1 99 ? 20.188 0.725 -5.656 1 98.69 99 LYS A O 1
ATOM 795 N N . VAL A 1 100 ? 20.203 2.074 -7.387 1 97.38 100 VAL A N 1
ATOM 796 C CA . VAL A 1 100 ? 21.297 1.384 -8.078 1 97.38 100 VAL A CA 1
ATOM 797 C C . VAL A 1 100 ? 22.547 1.416 -7.219 1 97.38 100 VAL A C 1
ATOM 799 O O . VAL A 1 100 ? 23.375 0.498 -7.277 1 97.38 100 VAL A O 1
ATOM 802 N N . ASP A 1 101 ? 22.656 2.375 -6.371 1 97.44 101 ASP A N 1
ATOM 803 C CA . ASP A 1 101 ? 23.859 2.496 -5.562 1 97.44 101 ASP A CA 1
ATOM 804 C C . ASP A 1 101 ? 23.766 1.651 -4.293 1 97.44 101 ASP A C 1
ATOM 806 O O . ASP A 1 101 ? 24.641 1.712 -3.43 1 97.44 101 ASP A O 1
ATOM 810 N N . GLY A 1 102 ? 22.672 0.948 -4.145 1 97.94 102 GLY A N 1
ATOM 811 C CA . GLY A 1 102 ? 22.531 0.029 -3.027 1 97.94 102 GLY A CA 1
ATOM 812 C C . GLY A 1 102 ? 21.703 0.6 -1.889 1 97.94 102 GLY A C 1
ATOM 813 O O . GLY A 1 102 ? 21.406 -0.101 -0.92 1 97.94 102 GLY A O 1
ATOM 814 N N . THR A 1 103 ? 21.297 1.873 -2.006 1 98.62 103 THR A N 1
ATOM 815 C CA . THR A 1 103 ? 20.484 2.496 -0.971 1 98.62 103 THR A CA 1
ATOM 816 C C . THR A 1 103 ? 19.109 1.831 -0.895 1 98.62 103 THR A C 1
ATOM 818 O O . THR A 1 103 ? 18.422 1.687 -1.91 1 98.62 103 THR A O 1
ATOM 821 N N . LEU A 1 104 ? 18.719 1.366 0.327 1 98.94 104 LEU A N 1
ATOM 822 C CA . LEU A 1 104 ? 17.391 0.802 0.54 1 98.94 104 LEU A CA 1
ATOM 823 C C . LEU A 1 104 ? 16.344 1.9 0.591 1 98.94 104 LEU A C 1
ATOM 825 O O . LEU A 1 104 ? 16.391 2.775 1.458 1 98.94 104 LEU A O 1
ATOM 829 N N . SER A 1 105 ? 15.391 1.816 -0.33 1 98.94 105 SER A N 1
ATOM 830 C CA . SER A 1 105 ? 14.359 2.844 -0.42 1 98.94 105 SER A CA 1
ATOM 831 C C . SER A 1 105 ? 13.078 2.398 0.274 1 98.94 105 SER A C 1
ATOM 833 O O . SER A 1 105 ? 12.367 3.217 0.865 1 98.94 105 SER A O 1
ATOM 835 N N . ALA A 1 106 ? 12.773 1.13 0.234 1 98.94 106 ALA A N 1
ATOM 836 C CA . ALA A 1 106 ? 11.547 0.644 0.865 1 98.94 106 ALA A CA 1
ATOM 837 C C . ALA A 1 106 ? 11.578 -0.874 1.027 1 98.94 106 ALA A C 1
ATOM 839 O O . ALA A 1 106 ? 12.336 -1.562 0.335 1 98.94 106 ALA A O 1
ATOM 840 N N . GLU A 1 107 ? 10.789 -1.343 1.937 1 99 107 GLU A N 1
ATOM 841 C CA . GLU A 1 107 ? 10.547 -2.76 2.191 1 99 107 GLU A CA 1
ATOM 842 C C . GLU A 1 107 ? 9.055 -3.082 2.152 1 99 107 GLU A C 1
ATOM 844 O O . GLU A 1 107 ? 8.258 -2.434 2.832 1 99 107 GLU A O 1
ATOM 849 N N . ILE A 1 108 ? 8.703 -4.055 1.393 1 98.94 108 ILE A N 1
ATOM 850 C CA . ILE A 1 108 ? 7.309 -4.449 1.263 1 98.94 108 ILE A CA 1
ATOM 851 C C . ILE A 1 108 ? 7.148 -5.918 1.646 1 98.94 108 ILE A C 1
ATOM 853 O O . ILE A 1 108 ? 7.91 -6.773 1.19 1 98.94 108 ILE A O 1
ATOM 857 N N . THR A 1 109 ? 6.219 -6.238 2.469 1 98.94 109 THR A N 1
ATOM 858 C CA . THR A 1 109 ? 5.781 -7.609 2.717 1 98.94 109 THR A CA 1
ATOM 859 C C . THR A 1 109 ? 4.32 -7.793 2.312 1 98.94 109 THR A C 1
ATOM 861 O O . THR A 1 109 ? 3.443 -7.074 2.797 1 98.94 109 THR A O 1
ATOM 864 N N . CYS A 1 110 ? 4.09 -8.688 1.471 1 98.88 110 CYS A N 1
ATOM 865 C CA . CYS A 1 110 ? 2.738 -9.062 1.064 1 98.88 110 CYS A CA 1
ATOM 866 C C . CYS A 1 110 ? 2.361 -10.43 1.625 1 98.88 110 CYS A C 1
ATOM 868 O O . CYS A 1 110 ? 3.127 -11.391 1.506 1 98.88 110 CYS A O 1
ATOM 870 N N . THR A 1 111 ? 1.243 -10.5 2.229 1 98.88 111 THR A N 1
ATOM 871 C CA . THR A 1 111 ? 0.662 -11.773 2.639 1 98.88 111 THR A CA 1
ATOM 872 C C . THR A 1 111 ? -0.314 -12.289 1.584 1 98.88 111 THR A C 1
ATOM 874 O O . THR A 1 111 ? -1.298 -11.617 1.262 1 98.88 111 THR A O 1
ATOM 877 N N . LEU A 1 112 ? -0.051 -13.461 1.114 1 98.5 112 LEU A N 1
ATOM 878 C CA . LEU A 1 112 ? -0.868 -14.039 0.055 1 98.5 112 LEU A CA 1
ATOM 879 C C . LEU A 1 112 ? -1.497 -15.352 0.513 1 98.5 112 LEU A C 1
ATOM 881 O O . LEU A 1 112 ? -0.934 -16.062 1.354 1 98.5 112 LEU A O 1
ATOM 885 N N . GLY A 1 113 ? -2.59 -15.594 -0.005 1 98 113 GLY A N 1
ATOM 886 C CA . GLY A 1 113 ? -3.18 -16.922 0.004 1 98 113 GLY A CA 1
ATOM 887 C C . GLY A 1 113 ? -3.385 -17.5 -1.386 1 98 113 GLY A C 1
ATOM 888 O O . GLY A 1 113 ? -3.141 -16.812 -2.385 1 98 113 GLY A O 1
ATOM 889 N N . LEU A 1 114 ? -3.699 -18.734 -1.364 1 97.56 114 LEU A N 1
ATOM 890 C CA . LEU A 1 114 ? -4.105 -19.422 -2.584 1 97.56 114 LEU A CA 1
ATOM 891 C C . LEU A 1 114 ? -5.578 -19.812 -2.52 1 97.56 114 LEU A C 1
ATOM 893 O O . LEU A 1 114 ? -5.984 -20.562 -1.62 1 97.56 114 LEU A O 1
ATOM 897 N N . MET A 1 115 ? -6.293 -19.391 -3.482 1 97.06 115 MET A N 1
ATOM 898 C CA . MET A 1 115 ? -7.738 -19.609 -3.453 1 97.06 115 MET A CA 1
ATOM 899 C C . MET A 1 115 ? -8.148 -20.703 -4.43 1 97.06 115 MET A C 1
ATOM 901 O O . MET A 1 115 ? -7.742 -20.688 -5.59 1 97.06 115 MET A O 1
ATOM 905 N N . ASP A 1 116 ? -8.906 -21.609 -3.949 1 97.19 116 ASP A N 1
ATOM 906 C CA . ASP A 1 116 ? -9.656 -22.516 -4.82 1 97.19 116 ASP A CA 1
ATOM 907 C C . ASP A 1 116 ? -10.852 -21.797 -5.445 1 97.19 116 ASP A C 1
ATOM 909 O O . ASP A 1 116 ? -11.789 -21.422 -4.742 1 97.19 116 ASP A O 1
ATOM 913 N N . LEU A 1 117 ? -10.875 -21.688 -6.727 1 95.06 117 LEU A N 1
ATOM 914 C CA . LEU A 1 117 ? -11.852 -20.812 -7.387 1 95.06 117 LEU A CA 1
ATOM 915 C C . LEU A 1 117 ? -13.211 -21.5 -7.457 1 95.06 117 LEU A C 1
ATOM 917 O O . LEU A 1 117 ? -14.234 -20.828 -7.637 1 95.06 117 LEU A O 1
ATOM 921 N N . GLU A 1 118 ? -13.281 -22.766 -7.348 1 95.06 118 GLU A N 1
ATOM 922 C CA . GLU A 1 118 ? -14.555 -23.484 -7.289 1 95.06 118 GLU A CA 1
ATOM 923 C C . GLU A 1 118 ? -15.188 -23.375 -5.906 1 95.06 118 GLU A C 1
ATOM 925 O O . GLU A 1 118 ? -16.359 -23 -5.785 1 95.06 118 GLU A O 1
ATOM 930 N N . ARG A 1 119 ? -14.406 -23.641 -4.953 1 95.62 119 ARG A N 1
ATOM 931 C CA . ARG A 1 119 ? -14.898 -23.609 -3.58 1 95.62 119 ARG A CA 1
ATOM 932 C C . ARG A 1 119 ? -14.922 -22.188 -3.037 1 95.62 119 ARG A C 1
ATOM 934 O O . ARG A 1 119 ? -15.57 -21.906 -2.027 1 95.62 119 ARG A O 1
ATOM 941 N N . ARG A 1 120 ? -14.148 -21.328 -3.576 1 93.62 120 ARG A N 1
ATOM 942 C CA . ARG A 1 120 ? -13.992 -19.922 -3.172 1 93.62 120 ARG A CA 1
ATOM 943 C C . ARG A 1 120 ? -13.484 -19.828 -1.735 1 93.62 120 ARG A C 1
ATOM 945 O O . ARG A 1 120 ? -14.023 -19.062 -0.935 1 93.62 120 ARG A O 1
ATOM 952 N N . LYS A 1 121 ? -12.508 -20.703 -1.453 1 96.62 121 LYS A N 1
ATOM 953 C CA . LYS A 1 121 ? -11.836 -20.719 -0.157 1 96.62 121 LYS A CA 1
ATOM 954 C C . LYS A 1 121 ? -10.328 -20.859 -0.322 1 96.62 121 LYS A C 1
ATOM 956 O O . LYS A 1 121 ? -9.852 -21.438 -1.306 1 96.62 121 LYS A O 1
ATOM 961 N N . LEU A 1 122 ? -9.648 -20.422 0.706 1 97.81 122 LEU A N 1
ATOM 962 C CA . LEU A 1 122 ? -8.211 -20.625 0.718 1 97.81 122 LEU A CA 1
ATOM 963 C C . LEU A 1 122 ? -7.875 -22.109 0.88 1 97.81 122 LEU A C 1
ATOM 965 O O . LEU A 1 122 ? -8.531 -22.812 1.647 1 97.81 122 LEU A O 1
ATOM 969 N N . VAL A 1 123 ? -6.871 -22.516 0.266 1 97.06 123 VAL A N 1
ATOM 970 C CA . VAL A 1 123 ? -6.449 -23.906 0.409 1 97.06 123 VAL A CA 1
ATOM 971 C C . VAL A 1 123 ? -5.512 -24.031 1.608 1 97.06 123 VAL A C 1
ATOM 973 O O . VAL A 1 123 ? -4.844 -23.078 1.991 1 97.06 123 VAL A O 1
ATOM 976 N N . ASP A 1 124 ? -5.301 -25.156 2.227 1 95.75 124 ASP A N 1
ATOM 977 C CA . ASP A 1 124 ? -4.539 -25.406 3.445 1 95.75 124 ASP A CA 1
ATOM 978 C C . ASP A 1 124 ? -3.049 -25.531 3.146 1 95.75 124 ASP A C 1
ATOM 980 O O . ASP A 1 124 ? -2.213 -25.266 4.012 1 95.75 124 ASP A O 1
ATOM 984 N N . ASP A 1 125 ? -2.625 -25.953 1.977 1 96.12 125 ASP A N 1
ATOM 985 C CA . ASP A 1 125 ? -1.232 -26.203 1.623 1 96.12 125 ASP A CA 1
ATOM 986 C C . ASP A 1 125 ? -0.843 -25.453 0.352 1 96.12 125 ASP A C 1
ATOM 988 O O . ASP A 1 125 ? -0.536 -26.078 -0.67 1 96.12 125 ASP A O 1
ATOM 992 N N . PRO A 1 126 ? -0.75 -24.156 0.541 1 97.81 126 PRO A N 1
ATOM 993 C CA . PRO A 1 126 ? -0.465 -23.391 -0.681 1 97.81 126 PRO A CA 1
ATOM 994 C C . PRO A 1 126 ? 0.863 -23.781 -1.322 1 97.81 126 PRO A C 1
ATOM 996 O O . PRO A 1 126 ? 0.958 -23.875 -2.549 1 97.81 126 PRO A O 1
ATOM 999 N N . ARG A 1 127 ? 1.927 -24.016 -0.55 1 97.44 127 ARG A N 1
ATOM 1000 C CA . ARG A 1 127 ? 3.225 -24.391 -1.092 1 97.44 127 ARG A CA 1
ATOM 1001 C C . ARG A 1 127 ? 3.107 -25.656 -1.953 1 97.44 127 ARG A C 1
ATOM 1003 O O . ARG A 1 127 ? 3.549 -25.656 -3.104 1 97.44 127 ARG A O 1
ATOM 1010 N N . GLY A 1 128 ? 2.52 -26.688 -1.407 1 97.44 128 GLY A N 1
ATOM 1011 C CA . GLY A 1 128 ? 2.361 -27.938 -2.131 1 97.44 128 GLY A CA 1
ATOM 1012 C C . GLY A 1 128 ? 1.484 -27.812 -3.363 1 97.44 128 GLY A C 1
ATOM 1013 O O . GLY A 1 128 ? 1.766 -28.422 -4.398 1 97.44 128 GLY A O 1
ATOM 1014 N N . ARG A 1 129 ? 0.394 -27.062 -3.24 1 97.38 129 ARG A N 1
ATOM 1015 C CA . ARG A 1 129 ? -0.521 -26.891 -4.359 1 97.38 129 ARG A CA 1
ATOM 1016 C C . ARG A 1 129 ? 0.159 -26.141 -5.508 1 97.38 129 ARG A C 1
ATOM 1018 O O . ARG A 1 129 ? -0.028 -26.484 -6.676 1 97.38 129 ARG A O 1
ATOM 1025 N N . ILE A 1 130 ? 0.936 -25.141 -5.168 1 97.56 130 ILE A N 1
ATOM 1026 C CA . ILE A 1 130 ? 1.686 -24.375 -6.164 1 97.56 130 ILE A CA 1
ATOM 1027 C C . ILE A 1 130 ? 2.668 -25.297 -6.883 1 97.56 130 ILE A C 1
ATOM 1029 O O . ILE A 1 130 ? 2.748 -25.297 -8.109 1 97.56 130 ILE A O 1
ATOM 1033 N N . GLU A 1 131 ? 3.312 -26.078 -6.137 1 97.31 131 GLU A N 1
ATOM 1034 C CA . GLU A 1 131 ? 4.281 -27.016 -6.707 1 97.31 131 GLU A CA 1
ATOM 1035 C C . GLU A 1 131 ? 3.602 -28.016 -7.633 1 97.31 131 GLU A C 1
ATOM 1037 O O . GLU A 1 131 ? 4.07 -28.25 -8.75 1 97.31 131 GLU A O 1
ATOM 1042 N N . ARG A 1 132 ? 2.521 -28.547 -7.246 1 97.56 132 ARG A N 1
ATOM 1043 C CA . ARG A 1 132 ? 1.802 -29.547 -8.023 1 97.56 132 ARG A CA 1
ATOM 1044 C C . ARG A 1 132 ? 1.242 -28.953 -9.305 1 97.56 132 ARG A C 1
ATOM 1046 O O . ARG A 1 132 ? 1.038 -29.656 -10.297 1 97.56 132 ARG A O 1
ATOM 1053 N N . ALA A 1 133 ? 1.045 -27.688 -9.25 1 97.31 133 ALA A N 1
ATOM 1054 C CA . ALA A 1 133 ? 0.502 -27 -10.414 1 97.31 133 ALA A CA 1
ATOM 1055 C C . ALA A 1 133 ? 1.605 -26.672 -11.414 1 97.31 133 ALA A C 1
ATOM 1057 O O . ALA A 1 133 ? 1.344 -26.062 -12.461 1 97.31 133 ALA A O 1
ATOM 1058 N N . GLY A 1 134 ? 2.834 -26.969 -11.07 1 97.12 134 GLY A N 1
ATOM 1059 C CA . GLY A 1 134 ? 3.912 -26.859 -12.039 1 97.12 134 GLY A CA 1
ATOM 1060 C C . GLY A 1 134 ? 4.766 -25.625 -11.852 1 97.12 134 GLY A C 1
ATOM 1061 O O . GLY A 1 134 ? 5.59 -25.297 -12.703 1 97.12 134 GLY A O 1
ATOM 1062 N N . VAL A 1 135 ? 4.574 -24.891 -10.766 1 97.75 135 VAL A N 1
ATOM 1063 C CA . VAL A 1 135 ? 5.363 -23.703 -10.477 1 97.75 135 VAL A CA 1
ATOM 1064 C C . VAL A 1 135 ? 6.703 -24.094 -9.867 1 97.75 135 VAL A C 1
ATOM 1066 O O . VAL A 1 135 ? 6.75 -24.938 -8.969 1 97.75 135 VAL A O 1
ATOM 1069 N N . ASP A 1 136 ? 7.77 -23.531 -10.328 1 98 136 ASP A N 1
ATOM 1070 C CA . ASP A 1 136 ? 9.117 -23.859 -9.875 1 98 136 ASP A CA 1
ATOM 1071 C C . ASP A 1 136 ? 9.445 -23.172 -8.555 1 98 136 ASP A C 1
ATOM 1073 O O . ASP A 1 136 ? 9.812 -21.984 -8.547 1 98 136 ASP A O 1
ATOM 1077 N N . LEU A 1 137 ? 9.406 -23.875 -7.496 1 97.31 137 LEU A N 1
ATOM 1078 C CA . LEU A 1 137 ? 9.609 -23.328 -6.164 1 97.31 137 LEU A CA 1
ATOM 1079 C C . LEU A 1 137 ? 11.031 -22.797 -6 1 97.31 137 LEU A C 1
ATOM 1081 O O . LEU A 1 137 ? 11.273 -21.859 -5.25 1 97.31 137 LEU A O 1
ATOM 1085 N N . LYS A 1 138 ? 11.945 -23.391 -6.68 1 96.81 138 LYS A N 1
ATOM 1086 C CA . LYS A 1 138 ? 13.336 -22.953 -6.574 1 96.81 138 LYS A CA 1
ATOM 1087 C C . LYS A 1 138 ? 13.523 -21.562 -7.18 1 96.81 138 LYS A C 1
ATOM 1089 O O . LYS A 1 138 ? 14.398 -20.812 -6.758 1 96.81 138 LYS A O 1
ATOM 1094 N N . VAL A 1 139 ? 12.695 -21.25 -8.164 1 97.62 139 VAL A N 1
ATOM 1095 C CA . VAL A 1 139 ? 12.711 -19.922 -8.766 1 97.62 139 VAL A CA 1
ATOM 1096 C C . VAL A 1 139 ? 11.969 -18.938 -7.863 1 97.62 139 VAL A C 1
ATOM 1098 O O . VAL A 1 139 ? 12.438 -17.828 -7.641 1 97.62 139 VAL A O 1
ATOM 1101 N N . LEU A 1 140 ? 10.938 -19.391 -7.227 1 97.44 140 LEU A N 1
ATOM 1102 C CA . LEU A 1 140 ? 10.031 -18.531 -6.461 1 97.44 140 LEU A CA 1
ATOM 1103 C C . LEU A 1 140 ? 10.672 -18.109 -5.141 1 97.44 140 LEU A C 1
ATOM 1105 O O . LEU A 1 140 ? 10.383 -17.016 -4.637 1 97.44 140 LEU A O 1
ATOM 1109 N N . SER A 1 141 ? 11.508 -18.984 -4.582 1 97.75 141 SER A N 1
ATOM 1110 C CA . SER A 1 141 ? 11.984 -18.797 -3.217 1 97.75 141 SER A CA 1
ATOM 1111 C C . SER A 1 141 ? 13.461 -19.156 -3.092 1 97.75 141 SER A C 1
ATOM 1113 O O . SER A 1 141 ? 13.875 -20.234 -3.498 1 97.75 141 SER A O 1
ATOM 1115 N N . THR A 1 142 ? 14.188 -18.297 -2.441 1 97.31 142 THR A N 1
ATOM 1116 C CA . THR A 1 142 ? 15.609 -18.547 -2.238 1 97.31 142 THR A CA 1
ATOM 1117 C C . THR A 1 142 ? 15.812 -19.594 -1.139 1 97.31 142 THR A C 1
ATOM 1119 O O . THR A 1 142 ? 16.906 -20.125 -0.985 1 97.31 142 THR A O 1
ATOM 1122 N N . SER A 1 143 ? 14.82 -19.938 -0.381 1 93.75 143 SER A N 1
ATOM 1123 C CA . SER A 1 143 ? 14.93 -20.906 0.714 1 93.75 143 SER A CA 1
ATOM 1124 C C . SER A 1 143 ? 14.547 -22.312 0.257 1 93.75 143 SER A C 1
ATOM 1126 O O . SER A 1 143 ? 14.57 -23.25 1.05 1 93.75 143 SER A O 1
ATOM 1128 N N . GLU A 1 144 ? 14.234 -22.391 -0.967 1 90.56 144 GLU A N 1
ATOM 1129 C CA . GLU A 1 144 ? 13.836 -23.672 -1.546 1 90.56 144 GLU A CA 1
ATOM 1130 C C . GLU A 1 144 ? 14.961 -24.281 -2.373 1 90.56 144 GLU A C 1
ATOM 1132 O O . GLU A 1 144 ? 15.812 -23.562 -2.904 1 90.56 144 GLU A O 1
ATOM 1137 N N . MET B 1 1 ? -20.891 9.969 26.438 1 43.25 1 MET B N 1
ATOM 1138 C CA . MET B 1 1 ? -19.953 10.758 25.641 1 43.25 1 MET B CA 1
ATOM 1139 C C . MET B 1 1 ? -20.219 10.57 24.141 1 43.25 1 MET B C 1
ATOM 1141 O O . MET B 1 1 ? -20.266 9.438 23.656 1 43.25 1 MET B O 1
ATOM 1145 N N . THR B 1 2 ? -20.922 11.453 23.469 1 58.06 2 THR B N 1
ATOM 1146 C CA . THR B 1 2 ? -21.406 11.227 22.109 1 58.06 2 THR B CA 1
ATOM 1147 C C . THR B 1 2 ? -20.266 10.789 21.188 1 58.06 2 THR B C 1
ATOM 1149 O O . THR B 1 2 ? -19.25 11.492 21.078 1 58.06 2 THR B O 1
ATOM 1152 N N . VAL B 1 3 ? -20.156 9.617 20.891 1 70 3 VAL B N 1
ATOM 1153 C CA . VAL B 1 3 ? -19.094 9.055 20.078 1 70 3 VAL B CA 1
ATOM 1154 C C . VAL B 1 3 ? -19.078 9.727 18.703 1 70 3 VAL B C 1
ATOM 1156 O O . VAL B 1 3 ? -20.094 9.719 18 1 70 3 VAL B O 1
ATOM 1159 N N . ARG B 1 4 ? -18.125 10.664 18.406 1 89.56 4 ARG B N 1
ATOM 1160 C CA . ARG B 1 4 ? -18 11.344 17.109 1 89.56 4 ARG B CA 1
ATOM 1161 C C . ARG B 1 4 ? -17.594 10.367 16.016 1 89.56 4 ARG B C 1
ATOM 1163 O O . ARG B 1 4 ? -16.719 9.523 16.219 1 89.56 4 ARG B O 1
ATOM 1170 N N . GLU B 1 5 ? -18.344 10.438 14.969 1 94.19 5 GLU B N 1
ATOM 1171 C CA . GLU B 1 5 ? -18.031 9.609 13.805 1 94.19 5 GLU B CA 1
ATOM 1172 C C . GLU B 1 5 ? -16.797 10.109 13.086 1 94.19 5 GLU B C 1
ATOM 1174 O O . GLU B 1 5 ? -16.547 11.32 13.023 1 94.19 5 GLU B O 1
ATOM 1179 N N . PRO B 1 6 ? -16.078 9.242 12.594 1 96.62 6 PRO B N 1
ATOM 1180 C CA . PRO B 1 6 ? -14.906 9.695 11.844 1 96.62 6 PRO B CA 1
ATOM 1181 C C . PRO B 1 6 ? -15.281 10.438 10.562 1 96.62 6 PRO B C 1
ATOM 1183 O O . PRO B 1 6 ? -16.391 10.258 10.039 1 96.62 6 PRO B O 1
ATOM 1186 N N . PHE B 1 7 ? -14.352 11.273 10.117 1 98.56 7 PHE B N 1
ATOM 1187 C CA . PHE B 1 7 ? -14.43 11.898 8.805 1 98.56 7 PHE B CA 1
ATOM 1188 C C . PHE B 1 7 ? -14.633 10.859 7.715 1 98.56 7 PHE B C 1
ATOM 1190 O O . PHE B 1 7 ? -14.156 9.727 7.832 1 98.56 7 PHE B O 1
ATOM 1197 N N . ARG B 1 8 ? -15.328 11.234 6.582 1 98.44 8 ARG B N 1
ATOM 1198 C CA . ARG B 1 8 ? -15.57 10.344 5.449 1 98.44 8 ARG B CA 1
ATOM 1199 C C . ARG B 1 8 ? -15.5 11.109 4.129 1 98.44 8 ARG B C 1
ATOM 1201 O O . ARG B 1 8 ? -15.992 12.234 4.031 1 98.44 8 ARG B O 1
ATOM 1208 N N . THR B 1 9 ? -14.969 10.539 3.156 1 98.75 9 THR B N 1
ATOM 1209 C CA . THR B 1 9 ? -15.039 11 1.774 1 98.75 9 THR B CA 1
ATOM 1210 C C . THR B 1 9 ? -15.594 9.914 0.862 1 98.75 9 THR B C 1
ATOM 1212 O O . THR B 1 9 ? -15.289 8.727 1.045 1 98.75 9 THR B O 1
ATOM 1215 N N . ARG B 1 10 ? -16.438 10.281 -0.028 1 98.81 10 ARG B N 1
ATOM 1216 C CA . ARG B 1 10 ? -17.047 9.328 -0.944 1 98.81 10 ARG B CA 1
ATOM 1217 C C . ARG B 1 10 ? -16.312 9.297 -2.279 1 98.81 10 ARG B C 1
ATOM 1219 O O . ARG B 1 10 ? -16 10.352 -2.846 1 98.81 10 ARG B O 1
ATOM 1226 N N . ILE B 1 11 ? -16.016 8.133 -2.828 1 98.94 11 ILE B N 1
ATOM 1227 C CA . ILE B 1 11 ? -15.281 7.945 -4.078 1 98.94 11 ILE B CA 1
ATOM 1228 C C . ILE B 1 11 ? -15.992 6.914 -4.941 1 98.94 11 ILE B C 1
ATOM 1230 O O . ILE B 1 11 ? -16.422 5.867 -4.445 1 98.94 11 ILE B O 1
ATOM 1234 N N . LYS B 1 12 ? -16.141 7.211 -6.184 1 98.81 12 LYS B N 1
ATOM 1235 C CA . LYS B 1 12 ? -16.625 6.238 -7.16 1 98.81 12 LYS B CA 1
ATOM 1236 C C . LYS B 1 12 ? -15.469 5.578 -7.898 1 98.81 12 LYS B C 1
ATOM 1238 O O . LYS B 1 12 ? -14.586 6.266 -8.414 1 98.81 12 LYS B O 1
ATOM 1243 N N . VAL B 1 13 ? -15.516 4.246 -7.93 1 98.88 13 VAL B N 1
ATOM 1244 C CA . VAL B 1 13 ? -14.461 3.486 -8.602 1 98.88 13 VAL B CA 1
ATOM 1245 C C . VAL B 1 13 ? -14.508 3.75 -10.102 1 98.88 13 VAL B C 1
ATOM 1247 O O . VAL B 1 13 ? -15.57 3.65 -10.727 1 98.88 13 VAL B O 1
ATOM 1250 N N . ARG B 1 14 ? -13.414 4.055 -10.672 1 98.25 14 ARG B N 1
ATOM 1251 C CA . ARG B 1 14 ? -13.32 4.352 -12.102 1 98.25 14 ARG B CA 1
ATOM 1252 C C . ARG B 1 14 ? -12.781 3.152 -12.875 1 98.25 14 ARG B C 1
ATOM 1254 O O . ARG B 1 14 ? -12.055 2.324 -12.32 1 98.25 14 ARG B O 1
ATOM 1261 N N . HIS B 1 15 ? -12.977 3.08 -14.164 1 97.69 15 HIS B N 1
ATOM 1262 C CA . HIS B 1 15 ? -12.664 1.918 -14.984 1 97.69 15 HIS B CA 1
ATOM 1263 C C . HIS B 1 15 ? -11.148 1.729 -15.102 1 97.69 15 HIS B C 1
ATOM 1265 O O . HIS B 1 15 ? -10.656 0.599 -15.07 1 97.69 15 HIS B O 1
ATOM 1271 N N . TYR B 1 16 ? -10.352 2.756 -15.234 1 97.31 16 TYR B N 1
ATOM 1272 C CA . TYR B 1 16 ? -8.922 2.639 -15.477 1 97.31 16 TYR B CA 1
ATOM 1273 C C . TYR B 1 16 ? -8.18 2.234 -14.203 1 97.31 16 TYR B C 1
ATOM 1275 O O . TYR B 1 16 ? -6.965 2.023 -14.227 1 97.31 16 TYR B O 1
ATOM 1283 N N . GLU B 1 17 ? -8.914 2.168 -13.078 1 98.44 17 GLU B N 1
ATOM 1284 C CA . GLU B 1 17 ? -8.32 1.805 -11.797 1 98.44 17 GLU B CA 1
ATOM 1285 C C . GLU B 1 17 ? -8.359 0.294 -11.578 1 98.44 17 GLU B C 1
ATOM 1287 O O . GLU B 1 17 ? -7.859 -0.205 -10.57 1 98.44 17 GLU B O 1
ATOM 1292 N N . LEU B 1 18 ? -8.914 -0.434 -12.5 1 98.5 18 LEU B N 1
ATOM 1293 C CA . LEU B 1 18 ? -9.18 -1.858 -12.328 1 98.5 18 LEU B CA 1
ATOM 1294 C C . LEU B 1 18 ? -8.008 -2.695 -12.844 1 98.5 18 LEU B C 1
ATOM 1296 O O . LEU B 1 18 ? -7.297 -2.275 -13.758 1 98.5 18 LEU B O 1
ATOM 1300 N N . ASP B 1 19 ? -7.836 -3.889 -12.234 1 96.44 19 ASP B N 1
ATOM 1301 C CA . ASP B 1 19 ? -6.871 -4.863 -12.742 1 96.44 19 ASP B CA 1
ATOM 1302 C C . ASP B 1 19 ? -7.48 -5.707 -13.859 1 96.44 19 ASP B C 1
ATOM 1304 O O . ASP B 1 19 ? -8.609 -5.457 -14.289 1 96.44 19 ASP B O 1
ATOM 1308 N N . THR B 1 20 ? -6.773 -6.672 -14.375 1 92.69 20 THR B N 1
ATOM 1309 C CA . THR B 1 20 ? -7.18 -7.449 -15.539 1 92.69 20 THR B CA 1
ATOM 1310 C C . THR B 1 20 ? -8.344 -8.375 -15.195 1 92.69 20 THR B C 1
ATOM 1312 O O . THR B 1 20 ? -9 -8.906 -16.094 1 92.69 20 THR B O 1
ATOM 1315 N N . LEU B 1 21 ? -8.594 -8.555 -13.906 1 91.69 21 LEU B N 1
ATOM 1316 C CA . LEU B 1 21 ? -9.703 -9.398 -13.484 1 91.69 21 LEU B CA 1
ATOM 1317 C C . LEU B 1 21 ? -10.938 -8.562 -13.172 1 91.69 21 LEU B C 1
ATOM 1319 O O . LEU B 1 21 ? -11.953 -9.086 -12.719 1 91.69 21 LEU B O 1
ATOM 1323 N N . GLY B 1 22 ? -10.812 -7.27 -13.312 1 95.75 22 GLY B N 1
ATOM 1324 C CA . GLY B 1 22 ? -11.945 -6.375 -13.125 1 95.75 22 GLY B CA 1
ATOM 1325 C C . GLY B 1 22 ? -12.109 -5.918 -11.688 1 95.75 22 GLY B C 1
ATOM 1326 O O . GLY B 1 22 ? -13.18 -5.445 -11.305 1 95.75 22 GLY B O 1
ATOM 1327 N N . HIS B 1 23 ? -11.172 -6.125 -10.852 1 97.94 23 HIS B N 1
ATOM 1328 C CA . HIS B 1 23 ? -11.18 -5.629 -9.484 1 97.94 23 HIS B CA 1
ATOM 1329 C C . HIS B 1 23 ? -10.398 -4.328 -9.367 1 97.94 23 HIS B C 1
ATOM 1331 O O . HIS B 1 23 ? -9.461 -4.086 -10.133 1 97.94 23 HIS B O 1
ATOM 1337 N N . LEU B 1 24 ? -10.781 -3.525 -8.398 1 98.81 24 LEU B N 1
ATOM 1338 C CA . LEU B 1 24 ? -9.914 -2.398 -8.078 1 98.81 24 LEU B CA 1
ATOM 1339 C C . LEU B 1 24 ? -8.5 -2.871 -7.75 1 98.81 24 LEU B C 1
ATOM 1341 O O . LEU B 1 24 ? -8.32 -3.748 -6.902 1 98.81 24 LEU B O 1
ATOM 1345 N N . ASN B 1 25 ? -7.551 -2.322 -8.414 1 98.75 25 ASN B N 1
ATOM 1346 C CA . ASN B 1 25 ? -6.16 -2.676 -8.164 1 98.75 25 ASN B CA 1
ATOM 1347 C C . ASN B 1 25 ? -5.758 -2.391 -6.719 1 98.75 25 ASN B C 1
ATOM 1349 O O . ASN B 1 25 ? -6.113 -1.35 -6.164 1 98.75 25 ASN B O 1
ATOM 1353 N N . HIS B 1 26 ? -4.988 -3.309 -6.168 1 98.69 26 HIS B N 1
ATOM 1354 C CA . HIS B 1 26 ? -4.641 -3.236 -4.754 1 98.69 26 HIS B CA 1
ATOM 1355 C C . HIS B 1 26 ? -3.916 -1.935 -4.43 1 98.69 26 HIS B C 1
ATOM 1357 O O . HIS B 1 26 ? -4.074 -1.386 -3.336 1 98.69 26 HIS B O 1
ATOM 1363 N N . ALA B 1 27 ? -3.09 -1.395 -5.336 1 98.75 27 ALA B N 1
ATOM 1364 C CA . ALA B 1 27 ? -2.352 -0.156 -5.094 1 98.75 27 ALA B CA 1
ATOM 1365 C C . ALA B 1 27 ? -3.299 1.039 -5.02 1 98.75 27 ALA B C 1
ATOM 1367 O O . ALA B 1 27 ? -3.031 2.006 -4.301 1 98.75 27 ALA B O 1
ATOM 1368 N N . VAL B 1 28 ? -4.387 0.952 -5.758 1 98.88 28 VAL B N 1
ATOM 1369 C CA . VAL B 1 28 ? -5.312 2.08 -5.828 1 98.88 28 VAL B CA 1
ATOM 1370 C C . VAL B 1 28 ? -6.016 2.254 -4.484 1 98.88 28 VAL B C 1
ATOM 1372 O O . VAL B 1 28 ? -6.332 3.375 -4.082 1 98.88 28 VAL B O 1
ATOM 1375 N N . TYR B 1 29 ? -6.215 1.222 -3.695 1 98.94 29 TYR B N 1
ATOM 1376 C CA . TYR B 1 29 ? -6.75 1.351 -2.342 1 98.94 29 TYR B CA 1
ATOM 1377 C C . TYR B 1 29 ? -5.922 2.336 -1.522 1 98.94 29 TYR B C 1
ATOM 1379 O O . TYR B 1 29 ? -6.473 3.119 -0.745 1 98.94 29 TYR B O 1
ATOM 1387 N N . HIS B 1 30 ? -4.633 2.25 -1.689 1 98.88 30 HIS B N 1
ATOM 1388 C CA . HIS B 1 30 ? -3.748 3.168 -0.979 1 98.88 30 HIS B CA 1
ATOM 1389 C C . HIS B 1 30 ? -3.986 4.609 -1.412 1 98.88 30 HIS B C 1
ATOM 1391 O O . HIS B 1 30 ? -3.936 5.527 -0.588 1 98.88 30 HIS B O 1
ATOM 1397 N N . SER B 1 31 ? -4.246 4.82 -2.668 1 98.81 31 SER B N 1
ATOM 1398 C CA . SER B 1 31 ? -4.574 6.148 -3.172 1 98.81 31 SER B CA 1
ATOM 1399 C C . SER B 1 31 ? -5.871 6.668 -2.561 1 98.81 31 SER B C 1
ATOM 1401 O O . SER B 1 31 ? -5.988 7.855 -2.254 1 98.81 31 SER B O 1
ATOM 1403 N N . TYR B 1 32 ? -6.812 5.797 -2.418 1 98.94 32 TYR B N 1
ATOM 1404 C CA . TYR B 1 32 ? -8.055 6.199 -1.767 1 98.94 32 TYR B CA 1
ATOM 1405 C C . TYR B 1 32 ? -7.801 6.645 -0.332 1 98.94 32 TYR B C 1
ATOM 1407 O O . TYR B 1 32 ? -8.352 7.648 0.12 1 98.94 32 TYR B O 1
ATOM 1415 N N . GLY B 1 33 ? -6.969 5.867 0.382 1 98.88 33 GLY B N 1
ATOM 1416 C CA . GLY B 1 33 ? -6.555 6.312 1.703 1 98.88 33 GLY B CA 1
ATOM 1417 C C . GLY B 1 33 ? -5.91 7.684 1.696 1 98.88 33 GLY B C 1
ATOM 1418 O O . GLY B 1 33 ? -6.172 8.5 2.582 1 98.88 33 GLY B O 1
ATOM 1419 N N . GLU B 1 34 ? -5.102 7.902 0.715 1 98.69 34 GLU B N 1
ATOM 1420 C CA . GLU B 1 34 ? -4.441 9.195 0.587 1 98.69 34 GLU B CA 1
ATOM 1421 C C . GLU B 1 34 ? -5.453 10.312 0.339 1 98.69 34 GLU B C 1
ATOM 1423 O O . GLU B 1 34 ? -5.367 11.383 0.947 1 98.69 34 GLU B O 1
ATOM 1428 N N . VAL B 1 35 ? -6.367 10.125 -0.571 1 98.69 35 VAL B N 1
ATOM 1429 C CA . VAL B 1 35 ? -7.406 11.117 -0.839 1 98.69 35 VAL B CA 1
ATOM 1430 C C . VAL B 1 35 ? -8.109 11.492 0.464 1 98.69 35 VAL B C 1
ATOM 1432 O O . VAL B 1 35 ? -8.242 12.672 0.785 1 98.69 35 VAL B O 1
ATOM 1435 N N . SER B 1 36 ? -8.492 10.508 1.218 1 98.88 36 SER B N 1
ATOM 1436 C CA . SER B 1 36 ? -9.203 10.75 2.467 1 98.88 36 SER B CA 1
ATOM 1437 C C . SER B 1 36 ? -8.328 11.492 3.473 1 98.88 36 SER B C 1
ATOM 1439 O O . SER B 1 36 ? -8.781 12.438 4.121 1 98.88 36 SER B O 1
ATOM 1441 N N . ARG B 1 37 ? -7.113 11.07 3.633 1 98.31 37 ARG B N 1
ATOM 1442 C CA . ARG B 1 37 ? -6.176 11.695 4.562 1 98.31 37 ARG B CA 1
ATOM 1443 C C . ARG B 1 37 ? -5.953 13.164 4.203 1 98.31 37 ARG B C 1
ATOM 1445 O O . ARG B 1 37 ? -5.988 14.031 5.078 1 98.31 37 ARG B O 1
ATOM 1452 N N . LEU B 1 38 ? -5.707 13.453 2.92 1 97.44 38 LEU B N 1
ATOM 1453 C CA . LEU B 1 38 ? -5.414 14.812 2.49 1 97.44 38 LEU B CA 1
ATOM 1454 C C . LEU B 1 38 ? -6.641 15.711 2.654 1 97.44 38 LEU B C 1
ATOM 1456 O O . LEU B 1 38 ? -6.516 16.875 3.043 1 97.44 38 LEU B O 1
ATOM 1460 N N . GLU B 1 39 ? -7.801 15.188 2.35 1 98.5 39 GLU B N 1
ATOM 1461 C CA . GLU B 1 39 ? -9.023 15.961 2.545 1 98.5 39 GLU B CA 1
ATOM 1462 C C . GLU B 1 39 ? -9.25 16.281 4.02 1 98.5 39 GLU B C 1
ATOM 1464 O O . GLU B 1 39 ? -9.641 17.391 4.371 1 98.5 39 GLU B O 1
ATOM 1469 N N . LEU B 1 40 ? -9.047 15.32 4.879 1 98.56 40 LEU B N 1
ATOM 1470 C CA . LEU B 1 40 ? -9.164 15.547 6.316 1 98.56 40 LEU B CA 1
ATOM 1471 C C . LEU B 1 40 ? -8.156 16.594 6.781 1 98.56 40 LEU B C 1
ATOM 1473 O O . LEU B 1 40 ? -8.508 17.5 7.539 1 98.56 40 LEU B O 1
ATOM 1477 N N . MET B 1 41 ? -6.934 16.453 6.328 1 97.56 41 MET B N 1
ATOM 1478 C CA . MET B 1 41 ? -5.891 17.406 6.691 1 97.56 41 MET B CA 1
ATOM 1479 C C . MET B 1 41 ? -6.262 18.828 6.242 1 97.56 41 MET B C 1
ATOM 1481 O O . MET B 1 41 ? -6.059 19.797 6.977 1 97.56 41 MET B O 1
ATOM 1485 N N . GLU B 1 42 ? -6.762 18.875 5.066 1 97.25 42 GLU B N 1
ATOM 1486 C CA . GLU B 1 42 ? -7.207 20.172 4.562 1 97.25 42 GLU B CA 1
ATOM 1487 C C . GLU B 1 42 ? -8.312 20.766 5.441 1 97.25 42 GLU B C 1
ATOM 1489 O O . GLU B 1 42 ? -8.242 21.922 5.844 1 97.25 42 GLU B O 1
ATOM 1494 N N . LEU B 1 43 ? -9.328 19.969 5.762 1 97.94 43 LEU B N 1
ATOM 1495 C CA . LEU B 1 43 ? -10.461 20.391 6.582 1 97.94 43 LEU B CA 1
ATOM 1496 C C . LEU B 1 43 ? -9.992 20.859 7.957 1 97.94 43 LEU B C 1
ATOM 1498 O O . LEU B 1 43 ? -10.523 21.828 8.5 1 97.94 43 LEU B O 1
ATOM 1502 N N . ALA B 1 44 ? -8.969 20.25 8.445 1 98 44 ALA B N 1
ATOM 1503 C CA . ALA B 1 44 ? -8.461 20.531 9.781 1 98 44 ALA B CA 1
ATOM 1504 C C . ALA B 1 44 ? -7.523 21.75 9.758 1 98 44 ALA B C 1
ATOM 1506 O O . ALA B 1 44 ? -7.062 22.203 10.812 1 98 44 ALA B O 1
ATOM 1507 N N . GLY B 1 45 ? -7.156 22.219 8.57 1 96.94 45 GLY B N 1
ATOM 1508 C CA . GLY B 1 45 ? -6.246 23.344 8.453 1 96.94 45 GLY B CA 1
ATOM 1509 C C . GLY B 1 45 ? -4.793 22.938 8.328 1 96.94 45 GLY B C 1
ATOM 1510 O O . GLY B 1 45 ? -3.891 23.75 8.523 1 96.94 45 GLY B O 1
ATOM 1511 N N . GLY B 1 46 ? -4.609 21.688 8.055 1 94.56 46 GLY B N 1
ATOM 1512 C CA . GLY B 1 46 ? -3.262 21.141 8.008 1 94.56 46 GLY B CA 1
ATOM 1513 C C . GLY B 1 46 ? -2.498 21.531 6.762 1 94.56 46 GLY B C 1
ATOM 1514 O O . GLY B 1 46 ? -1.281 21.359 6.688 1 94.56 46 GLY B O 1
ATOM 1515 N N . LEU B 1 47 ? -3.17 22.016 5.816 1 89 47 LEU B N 1
ATOM 1516 C CA . LEU B 1 47 ? -2.514 22.422 4.574 1 89 47 LEU B CA 1
ATOM 1517 C C . LEU B 1 47 ? -2.414 23.938 4.465 1 89 47 LEU B C 1
ATOM 1519 O O . LEU B 1 47 ? -2.037 24.469 3.416 1 89 47 LEU B O 1
ATOM 1523 N N . ASN B 1 48 ? -2.662 24.656 5.555 1 85.5 48 ASN B N 1
ATOM 1524 C CA . ASN B 1 48 ? -2.611 26.109 5.598 1 85.5 48 ASN B CA 1
ATOM 1525 C C . ASN B 1 48 ? -1.204 26.625 5.906 1 85.5 48 ASN B C 1
ATOM 1527 O O . ASN B 1 48 ? -0.257 25.828 5.957 1 85.5 48 ASN B O 1
ATOM 1531 N N . ALA B 1 49 ? -1.136 27.922 6.094 1 89.81 49 ALA B N 1
ATOM 1532 C CA . ALA B 1 49 ? 0.154 28.594 6.23 1 89.81 49 ALA B CA 1
ATOM 1533 C C . ALA B 1 49 ? 0.82 28.234 7.555 1 89.81 49 ALA B C 1
ATOM 1535 O O . ALA B 1 49 ? 2.043 28.328 7.688 1 89.81 49 ALA B O 1
ATOM 1536 N N . GLY B 1 50 ? 0.1 27.797 8.484 1 94.19 50 GLY B N 1
ATOM 1537 C CA . GLY B 1 50 ? 0.668 27.516 9.797 1 94.19 50 GLY B CA 1
ATOM 1538 C C . GLY B 1 50 ? 1.729 26.438 9.766 1 94.19 50 GLY B C 1
ATOM 1539 O O . GLY B 1 50 ? 2.809 26.594 10.336 1 94.19 50 GLY B O 1
ATOM 1540 N N . MET B 1 51 ? 1.438 25.391 9.102 1 95.44 51 MET B N 1
ATOM 1541 C CA . MET B 1 51 ? 2.398 24.297 8.984 1 95.44 51 MET B CA 1
ATOM 1542 C C . MET B 1 51 ? 3.643 24.734 8.227 1 95.44 51 MET B C 1
ATOM 1544 O O . MET B 1 51 ? 4.766 24.438 8.633 1 95.44 51 MET B O 1
ATOM 1548 N N . ARG B 1 52 ? 3.377 25.438 7.188 1 94.38 52 ARG B N 1
ATOM 1549 C CA . ARG B 1 52 ? 4.48 25.953 6.383 1 94.38 52 ARG B CA 1
ATOM 1550 C C . ARG B 1 52 ? 5.352 26.906 7.191 1 94.38 52 ARG B C 1
ATOM 1552 O O . ARG B 1 52 ? 6.578 26.812 7.164 1 94.38 52 ARG B O 1
AT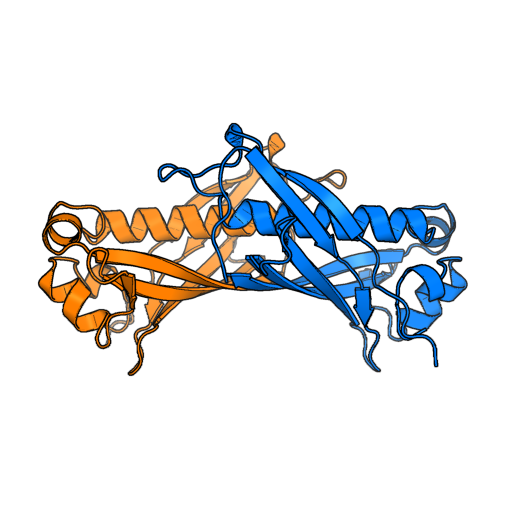OM 1559 N N . ASP B 1 53 ? 4.75 27.812 7.879 1 96.81 53 ASP B N 1
ATOM 1560 C CA . ASP B 1 53 ? 5.461 28.797 8.688 1 96.81 53 ASP B CA 1
ATOM 1561 C C . ASP B 1 53 ? 6.293 28.109 9.773 1 96.81 53 ASP B C 1
ATOM 1563 O O . ASP B 1 53 ? 7.363 28.609 10.141 1 96.81 53 ASP B O 1
ATOM 1567 N N . ALA B 1 54 ? 5.789 27.047 10.242 1 96.31 54 ALA B N 1
ATOM 1568 C CA . ALA B 1 54 ? 6.492 26.297 11.281 1 96.31 54 ALA B CA 1
ATOM 1569 C C . ALA B 1 54 ? 7.559 25.391 10.68 1 96.31 54 ALA B C 1
ATOM 1571 O O . ALA B 1 54 ? 8.297 24.719 11.406 1 96.31 54 ALA B O 1
ATOM 1572 N N . ASN B 1 55 ? 7.629 25.312 9.352 1 96.44 55 ASN B N 1
ATOM 1573 C CA . ASN B 1 55 ? 8.594 24.5 8.625 1 96.44 55 ASN B CA 1
ATOM 1574 C C . ASN B 1 55 ? 8.422 23.016 8.93 1 96.44 55 ASN B C 1
ATOM 1576 O O . ASN B 1 55 ? 9.398 22.312 9.219 1 96.44 55 ASN B O 1
ATOM 1580 N N . LEU B 1 56 ? 7.188 22.594 8.938 1 96.75 56 LEU B N 1
ATOM 1581 C CA . LEU B 1 56 ? 6.84 21.219 9.266 1 96.75 56 LEU B CA 1
ATOM 1582 C C . LEU B 1 56 ? 6.168 20.531 8.078 1 96.75 56 LEU B C 1
ATOM 1584 O O . LEU B 1 56 ? 5.387 21.156 7.359 1 96.75 56 LEU B O 1
ATOM 1588 N N . ALA B 1 57 ? 6.484 19.297 7.91 1 94.56 57 ALA B N 1
ATOM 1589 C CA . ALA B 1 57 ? 5.82 18.484 6.902 1 94.56 57 ALA B CA 1
ATOM 1590 C C . ALA B 1 57 ? 5.496 17.094 7.457 1 94.56 57 ALA B C 1
ATOM 1592 O O . ALA B 1 57 ? 6.277 16.516 8.211 1 94.56 57 ALA B O 1
ATOM 1593 N N . PHE B 1 58 ? 4.371 16.609 7.105 1 95.81 58 PHE B N 1
ATOM 1594 C CA . PHE B 1 58 ? 4.023 15.234 7.41 1 95.81 58 PHE B CA 1
ATOM 1595 C C . PHE B 1 58 ? 4.832 14.266 6.555 1 95.81 58 PHE B C 1
ATOM 1597 O O . PHE B 1 58 ? 5.047 14.508 5.367 1 95.81 58 PHE B O 1
ATOM 1604 N N . VAL B 1 59 ? 5.242 13.148 7.152 1 96.81 59 VAL B N 1
ATOM 1605 C CA . VAL B 1 59 ? 5.969 12.117 6.43 1 96.81 59 VAL B CA 1
ATOM 1606 C C . VAL B 1 59 ? 5.316 10.758 6.676 1 96.81 59 VAL B C 1
ATOM 1608 O O . VAL B 1 59 ? 5.059 10.383 7.824 1 96.81 59 VAL B O 1
ATOM 1611 N N . LEU B 1 60 ? 4.973 10.094 5.59 1 98.56 60 LEU B N 1
ATOM 1612 C CA . LEU B 1 60 ? 4.48 8.727 5.699 1 98.56 60 LEU B CA 1
ATOM 1613 C C . LEU B 1 60 ? 5.637 7.746 5.875 1 98.56 60 LEU B C 1
ATOM 1615 O O . LEU B 1 60 ? 6.484 7.617 4.988 1 98.56 60 LEU B O 1
ATOM 1619 N N . LEU B 1 61 ? 5.66 7.016 6.969 1 98.75 61 LEU B N 1
ATOM 1620 C CA . LEU B 1 61 ? 6.773 6.141 7.32 1 98.75 61 LEU B CA 1
ATOM 1621 C C . LEU B 1 61 ? 6.445 4.688 7.004 1 98.75 61 LEU B C 1
ATOM 1623 O O . LEU B 1 61 ? 7.32 3.92 6.602 1 98.75 61 LEU B O 1
ATOM 1627 N N . GLU B 1 62 ? 5.195 4.328 7.273 1 98.88 62 GLU B N 1
ATOM 1628 C CA . GLU B 1 62 ? 4.715 2.971 7.023 1 98.88 62 GLU B CA 1
ATOM 1629 C C . GLU B 1 62 ? 3.24 2.969 6.633 1 98.88 62 GLU B C 1
ATOM 1631 O O . GLU B 1 62 ? 2.494 3.875 7.008 1 98.88 62 GLU B O 1
ATOM 1636 N N . SER B 1 63 ? 2.863 2.029 5.902 1 98.94 63 SER B N 1
ATOM 1637 C CA . SER B 1 63 ? 1.456 1.767 5.617 1 98.94 63 SER B CA 1
ATOM 1638 C C . SER B 1 63 ? 1.153 0.272 5.656 1 98.94 63 SER B C 1
ATOM 1640 O O . SER B 1 63 ? 1.942 -0.539 5.168 1 98.94 63 SER B O 1
ATOM 1642 N N . HIS B 1 64 ? 0.091 -0.064 6.281 1 98.94 64 HIS B N 1
ATOM 1643 C CA . HIS B 1 64 ? -0.409 -1.433 6.348 1 98.94 64 HIS B CA 1
ATOM 1644 C C . HIS B 1 64 ? -1.863 -1.511 5.895 1 98.94 64 HIS B C 1
ATOM 1646 O O . HIS B 1 64 ? -2.697 -0.714 6.332 1 98.94 64 HIS B O 1
ATOM 1652 N N . ILE B 1 65 ? -2.156 -2.445 5.031 1 98.94 65 ILE B N 1
ATOM 1653 C CA . ILE B 1 65 ? -3.531 -2.604 4.566 1 98.94 65 ILE B CA 1
ATOM 1654 C C . ILE B 1 65 ? -3.947 -4.07 4.68 1 98.94 65 ILE B C 1
ATOM 1656 O O . ILE B 1 65 ? -3.156 -4.969 4.391 1 98.94 65 ILE B O 1
ATOM 1660 N N . VAL B 1 66 ? -5.148 -4.293 5.141 1 98.94 66 VAL B N 1
ATOM 1661 C CA . VAL B 1 66 ? -5.828 -5.582 5.105 1 98.94 66 VAL B CA 1
ATOM 1662 C C . VAL B 1 66 ? -6.988 -5.531 4.113 1 98.94 66 VAL B C 1
ATOM 1664 O O . VAL B 1 66 ? -7.879 -4.684 4.23 1 98.94 66 VAL B O 1
ATOM 1667 N N . PHE B 1 67 ? -6.941 -6.371 3.146 1 98.88 67 PHE B N 1
ATOM 1668 C CA . PHE B 1 67 ? -8.016 -6.461 2.164 1 98.88 67 PHE B CA 1
ATOM 1669 C C . PHE B 1 67 ? -9.094 -7.434 2.625 1 98.88 67 PHE B C 1
ATOM 1671 O O . PHE B 1 67 ? -8.789 -8.555 3.047 1 98.88 67 PHE B O 1
ATOM 1678 N N . ARG B 1 68 ? -10.32 -6.992 2.529 1 98.69 68 ARG B N 1
ATOM 1679 C CA . ARG B 1 68 ? -11.422 -7.809 3.029 1 98.69 68 ARG B CA 1
ATOM 1680 C C . ARG B 1 68 ? -12.336 -8.242 1.892 1 98.69 68 ARG B C 1
ATOM 1682 O O . ARG B 1 68 ? -12.539 -9.438 1.672 1 98.69 68 ARG B O 1
ATOM 1689 N N . ARG B 1 69 ? -12.914 -7.27 1.181 1 98.31 69 ARG B N 1
ATOM 1690 C CA . ARG B 1 69 ? -13.812 -7.535 0.062 1 98.31 69 ARG B CA 1
ATOM 1691 C C . ARG B 1 69 ? -13.422 -6.715 -1.162 1 98.31 69 ARG B C 1
ATOM 1693 O O . ARG B 1 69 ? -13.156 -5.512 -1.054 1 98.31 69 ARG B O 1
ATOM 1700 N N . GLU B 1 70 ? -13.484 -7.379 -2.287 1 98.12 70 GLU B N 1
ATOM 1701 C CA . GLU B 1 70 ? -13.062 -6.73 -3.525 1 98.12 70 GLU B CA 1
ATOM 1702 C C . GLU B 1 70 ? -14.023 -5.609 -3.914 1 98.12 70 GLU B C 1
ATOM 1704 O O . GLU B 1 70 ? -15.188 -5.609 -3.498 1 98.12 70 GLU B O 1
ATOM 1709 N N . LEU B 1 71 ? -13.508 -4.633 -4.68 1 98.81 71 LEU B N 1
ATOM 1710 C CA . LEU B 1 71 ? -14.289 -3.574 -5.305 1 98.81 71 LEU B CA 1
ATOM 1711 C C . LEU B 1 71 ? -14.242 -3.691 -6.824 1 98.81 71 LEU B C 1
ATOM 1713 O O . LEU B 1 71 ? -13.258 -4.191 -7.383 1 98.81 71 LEU B O 1
ATOM 1717 N N . ARG B 1 72 ? -15.281 -3.242 -7.5 1 97.94 72 ARG B N 1
ATOM 1718 C CA . ARG B 1 72 ? -15.414 -3.344 -8.945 1 97.94 72 ARG B CA 1
ATOM 1719 C C . ARG B 1 72 ? -15.859 -2.014 -9.547 1 97.94 72 ARG B C 1
ATOM 1721 O O . ARG B 1 72 ? -16.109 -1.05 -8.828 1 97.94 72 ARG B O 1
ATOM 1728 N N . ALA B 1 73 ? -15.867 -2.064 -10.883 1 96.94 73 ALA B N 1
ATOM 1729 C CA . ALA B 1 73 ? -16.281 -0.86 -11.602 1 96.94 73 ALA B CA 1
ATOM 1730 C C . ALA B 1 73 ? -17.656 -0.391 -11.156 1 96.94 73 ALA B C 1
ATOM 1732 O O . ALA B 1 73 ? -18.578 -1.198 -11.023 1 96.94 73 ALA B O 1
ATOM 1733 N N . GLY B 1 74 ? -17.719 0.893 -10.867 1 95 74 GLY B N 1
ATOM 1734 C CA . GLY B 1 74 ? -19 1.496 -10.555 1 95 74 GLY B CA 1
ATOM 1735 C C . GLY B 1 74 ? -19.344 1.456 -9.07 1 95 74 GLY B C 1
ATOM 1736 O O . GLY B 1 74 ? -20.25 2.146 -8.617 1 95 74 GLY B O 1
ATOM 1737 N N . ASP B 1 75 ? -18.641 0.611 -8.312 1 98.44 75 ASP B N 1
ATOM 1738 C CA . ASP B 1 75 ? -18.828 0.677 -6.867 1 98.44 75 ASP B CA 1
ATOM 1739 C C . ASP B 1 75 ? -18.609 2.096 -6.348 1 98.44 75 ASP B C 1
ATOM 1741 O O . ASP B 1 75 ? -17.75 2.822 -6.855 1 98.44 75 ASP B O 1
ATOM 1745 N N . VAL B 1 76 ? -19.375 2.494 -5.406 1 98.81 76 VAL B N 1
ATOM 1746 C CA . VAL B 1 76 ? -19.188 3.727 -4.648 1 98.81 76 VAL B CA 1
ATOM 1747 C C . VAL B 1 76 ? -18.812 3.393 -3.205 1 98.81 76 VAL B C 1
ATOM 1749 O O . VAL B 1 76 ? -19.453 2.557 -2.566 1 98.81 76 VAL B O 1
ATOM 1752 N N . VAL B 1 77 ? -17.75 4.07 -2.709 1 98.94 77 VAL B N 1
ATOM 1753 C CA . VAL B 1 77 ? -17.266 3.703 -1.384 1 98.94 77 VAL B CA 1
ATOM 1754 C C . VAL B 1 77 ? -17.125 4.953 -0.515 1 98.94 77 VAL B C 1
ATOM 1756 O O . VAL B 1 77 ? -16.938 6.055 -1.029 1 98.94 77 VAL B O 1
ATOM 1759 N N . ASP B 1 78 ? -17.297 4.734 0.763 1 98.94 78 ASP B N 1
ATOM 1760 C CA . ASP B 1 78 ? -16.922 5.707 1.786 1 98.94 78 ASP B CA 1
ATOM 1761 C C . ASP B 1 78 ? -15.578 5.348 2.416 1 98.94 78 ASP B C 1
ATOM 1763 O O . ASP B 1 78 ? -15.398 4.234 2.914 1 98.94 78 ASP B O 1
ATOM 1767 N N . VAL B 1 79 ? -14.656 6.258 2.363 1 98.94 79 VAL B N 1
ATOM 1768 C CA . VAL B 1 79 ? -13.344 6.09 2.973 1 98.94 79 VAL B CA 1
ATOM 1769 C C . VAL B 1 79 ? -13.234 6.969 4.219 1 98.94 79 VAL B C 1
ATOM 1771 O O . VAL B 1 79 ? -13.289 8.195 4.121 1 98.94 79 VAL B O 1
ATOM 1774 N N . THR B 1 80 ? -13.055 6.387 5.363 1 98.94 80 THR B N 1
ATOM 1775 C CA . THR B 1 80 ? -12.938 7.152 6.602 1 98.94 80 THR B CA 1
ATOM 1776 C C . THR B 1 80 ? -11.484 7.547 6.852 1 98.94 80 THR B C 1
ATOM 1778 O O . THR B 1 80 ? -10.57 7.043 6.188 1 98.94 80 THR B O 1
ATOM 1781 N N . CYS B 1 81 ? -11.273 8.406 7.754 1 98.88 81 CYS B N 1
ATOM 1782 C CA . CYS B 1 81 ? -9.938 8.734 8.234 1 98.88 81 CYS B CA 1
ATOM 1783 C C . CYS B 1 81 ? -9.992 9.328 9.641 1 98.88 81 CYS B C 1
ATOM 1785 O O . CYS B 1 81 ? -10.844 10.156 9.93 1 98.88 81 CYS B O 1
ATOM 1787 N N . ASP B 1 82 ? -9.117 8.883 10.461 1 98.81 82 ASP B N 1
ATOM 1788 C CA . ASP B 1 82 ? -9.055 9.312 11.852 1 98.81 82 ASP B CA 1
ATOM 1789 C C . ASP B 1 82 ? -7.617 9.266 12.375 1 98.81 82 ASP B C 1
ATOM 1791 O O . ASP B 1 82 ? -6.914 8.273 12.172 1 98.81 82 ASP B O 1
ATOM 1795 N N . ALA B 1 83 ? -7.23 10.312 13.023 1 98.5 83 ALA B N 1
ATOM 1796 C CA . ALA B 1 83 ? -5.895 10.359 13.609 1 98.5 83 ALA B CA 1
ATOM 1797 C C . ALA B 1 83 ? -5.891 9.773 15.016 1 98.5 83 ALA B C 1
ATOM 1799 O O . ALA B 1 83 ? -6.828 9.992 15.789 1 98.5 83 ALA B O 1
ATOM 1800 N N . LYS B 1 84 ? -4.883 9.031 15.312 1 98.38 84 LYS B N 1
ATOM 1801 C CA . LYS B 1 84 ? -4.613 8.477 16.641 1 98.38 84 LYS B CA 1
ATOM 1802 C C . LYS B 1 84 ? -3.211 8.836 17.109 1 98.38 84 LYS B C 1
ATOM 1804 O O . LYS B 1 84 ? -2.227 8.242 16.656 1 98.38 84 LYS B O 1
ATOM 1809 N N . PHE B 1 85 ? -3.139 9.719 18.047 1 97.44 85 PHE B N 1
ATOM 1810 C CA . PHE B 1 85 ? -1.842 10.172 18.531 1 97.44 85 PHE B CA 1
ATOM 1811 C C . PHE B 1 85 ? -1.345 9.289 19.672 1 97.44 85 PHE B C 1
ATOM 1813 O O . PHE B 1 85 ? -2.129 8.859 20.516 1 97.44 85 PHE B O 1
ATOM 1820 N N . GLY B 1 86 ? -0.072 8.984 19.688 1 91.75 86 GLY B N 1
ATOM 1821 C CA . GLY B 1 86 ? 0.588 8.266 20.766 1 91.75 86 GLY B CA 1
ATOM 1822 C C . GLY B 1 86 ? 1.559 9.133 21.547 1 91.75 86 GLY B C 1
ATOM 1823 O O . GLY B 1 86 ? 1.413 10.359 21.578 1 91.75 86 GLY B O 1
ATOM 1824 N N . THR B 1 87 ? 2.445 8.531 22.312 1 91.75 87 THR B N 1
ATOM 1825 C CA . THR B 1 87 ? 3.391 9.258 23.156 1 91.75 87 THR B CA 1
ATOM 1826 C C . THR B 1 87 ? 4.734 9.422 22.438 1 91.75 87 THR B C 1
ATOM 1828 O O . THR B 1 87 ? 5.605 10.156 22.906 1 91.75 87 THR B O 1
ATOM 1831 N N . GLY B 1 88 ? 4.973 8.867 21.359 1 94.19 88 GLY B N 1
ATOM 1832 C CA . GLY B 1 88 ? 6.246 8.914 20.672 1 94.19 88 GLY B CA 1
ATOM 1833 C C . GLY B 1 88 ? 6.262 9.898 19.516 1 94.19 88 GLY B C 1
ATOM 1834 O O . GLY B 1 88 ? 5.535 10.891 19.531 1 94.19 88 GLY B O 1
ATOM 1835 N N . LYS B 1 89 ? 7.195 9.68 18.641 1 97.69 89 LYS B N 1
ATOM 1836 C CA . LYS B 1 89 ? 7.445 10.617 17.547 1 97.69 89 LYS B CA 1
ATOM 1837 C C . LYS B 1 89 ? 6.504 10.352 16.375 1 97.69 89 LYS B C 1
ATOM 1839 O O . LYS B 1 89 ? 6.531 11.078 15.375 1 97.69 89 LYS B O 1
ATOM 1844 N N . THR B 1 90 ? 5.715 9.297 16.484 1 98.38 90 THR B N 1
ATOM 1845 C CA . THR B 1 90 ? 4.84 8.938 15.375 1 98.38 90 THR B CA 1
ATOM 1846 C C . THR B 1 90 ? 3.387 8.867 15.828 1 98.38 90 THR B C 1
ATOM 1848 O O . THR B 1 90 ? 3.102 8.938 17.031 1 98.38 90 THR B O 1
ATOM 1851 N N . PHE B 1 91 ? 2.498 8.828 14.953 1 98.44 91 PHE B N 1
ATOM 1852 C CA . PHE B 1 91 ? 1.07 8.625 15.164 1 98.44 91 PHE B CA 1
ATOM 1853 C C . PHE B 1 91 ? 0.435 7.934 13.969 1 98.44 91 PHE B C 1
ATOM 1855 O O . PHE B 1 91 ? 1.073 7.781 12.922 1 98.44 91 PHE B O 1
ATOM 1862 N N . HIS B 1 92 ? -0.816 7.531 14.148 1 98.75 92 HIS B N 1
ATOM 1863 C CA . HIS B 1 92 ? -1.488 6.797 13.086 1 98.75 92 HIS B CA 1
ATOM 1864 C C . HIS B 1 92 ? -2.615 7.625 12.477 1 98.75 92 HIS B C 1
ATOM 1866 O O . HIS B 1 92 ? -3.248 8.43 13.164 1 98.75 92 HIS B O 1
ATOM 1872 N N . MET B 1 93 ? -2.771 7.434 11.234 1 98.75 93 MET B N 1
ATOM 1873 C CA . MET B 1 93 ? -4.023 7.773 10.562 1 98.75 93 MET B CA 1
ATOM 1874 C C . MET B 1 93 ? -4.656 6.535 9.938 1 98.75 93 MET B C 1
ATOM 1876 O O . MET B 1 93 ? -4.098 5.945 9.016 1 98.75 93 MET B O 1
ATOM 1880 N N . ASP B 1 94 ? -5.801 6.195 10.445 1 98.88 94 ASP B N 1
ATOM 1881 C CA . ASP B 1 94 ? -6.477 4.965 10.047 1 98.88 94 ASP B CA 1
ATOM 1882 C C . ASP B 1 94 ? -7.621 5.25 9.078 1 98.88 94 ASP B C 1
ATOM 1884 O O . ASP B 1 94 ? -8.383 6.199 9.273 1 98.88 94 ASP B O 1
ATOM 1888 N N . SER B 1 95 ? -7.695 4.48 8.062 1 98.94 95 SER B N 1
ATOM 1889 C CA . SER B 1 95 ? -8.773 4.582 7.086 1 98.94 95 SER B CA 1
ATOM 1890 C C . SER B 1 95 ? -9.445 3.232 6.859 1 98.94 95 SER B C 1
ATOM 1892 O O . SER B 1 95 ? -8.773 2.221 6.672 1 98.94 95 SER B O 1
ATOM 1894 N N . ASN B 1 96 ? -10.711 3.217 6.938 1 98.94 96 ASN B N 1
ATOM 1895 C CA . ASN B 1 96 ? -11.523 2.092 6.492 1 98.94 96 ASN B CA 1
ATOM 1896 C C . ASN B 1 96 ? -12.289 2.426 5.215 1 98.94 96 ASN B C 1
ATOM 1898 O O . ASN B 1 96 ? -12.797 3.539 5.062 1 98.94 96 ASN B O 1
ATOM 1902 N N . ILE B 1 97 ? -12.336 1.503 4.348 1 99 97 ILE B N 1
ATOM 1903 C CA . ILE B 1 97 ? -13.07 1.661 3.098 1 99 97 ILE B CA 1
ATOM 1904 C C . ILE B 1 97 ? -14.328 0.793 3.125 1 99 97 ILE B C 1
ATOM 1906 O O . ILE B 1 97 ? -14.242 -0.433 3.223 1 99 97 ILE B O 1
ATOM 1910 N N . TYR B 1 98 ? -15.453 1.435 2.971 1 98.94 98 TYR B N 1
ATOM 1911 C CA . TYR B 1 98 ? -16.75 0.756 2.992 1 98.94 98 TYR B CA 1
ATOM 1912 C C . TYR B 1 98 ? -17.469 0.914 1.659 1 98.94 98 TYR B C 1
ATOM 1914 O O . TYR B 1 98 ? -17.484 2 1.077 1 98.94 98 TYR B O 1
ATOM 1922 N N . LYS B 1 99 ? -18.094 -0.149 1.258 1 98.62 99 LYS B N 1
ATOM 1923 C CA . LYS B 1 99 ? -19.141 0.034 0.26 1 98.62 99 LYS B CA 1
ATOM 1924 C C . LYS B 1 99 ? -20.344 0.769 0.851 1 98.62 99 LYS B C 1
ATOM 1926 O O . LYS B 1 99 ? -20.469 0.869 2.072 1 98.62 99 LYS B O 1
ATOM 1931 N N . VAL B 1 100 ? -21.188 1.267 0.039 1 97.44 100 VAL B N 1
ATOM 1932 C CA . VAL B 1 100 ? -22.328 2.086 0.467 1 97.44 100 VAL B CA 1
ATOM 1933 C C . VAL B 1 100 ? -23.266 1.256 1.337 1 97.44 100 VAL B C 1
ATOM 1935 O O . VAL B 1 100 ? -23.922 1.789 2.23 1 97.44 100 VAL B O 1
ATOM 1938 N N . ASP B 1 101 ? -23.234 -0.023 1.166 1 97.5 101 ASP B N 1
ATOM 1939 C CA . ASP B 1 101 ? -24.156 -0.869 1.923 1 97.5 101 ASP B CA 1
ATOM 1940 C C . ASP B 1 101 ? -23.562 -1.247 3.279 1 97.5 101 ASP B C 1
ATOM 1942 O O . ASP B 1 101 ? -24.141 -2.051 4.012 1 97.5 101 ASP B O 1
ATOM 1946 N N . GLY B 1 102 ? -22.391 -0.746 3.562 1 97.94 102 GLY B N 1
ATOM 1947 C CA . GLY B 1 102 ? -21.797 -0.957 4.867 1 97.94 102 GLY B CA 1
ATOM 1948 C C . GLY B 1 102 ? -20.75 -2.066 4.875 1 97.94 102 GLY B C 1
ATOM 1949 O O . GLY B 1 102 ? -20.078 -2.289 5.883 1 97.94 102 GLY B O 1
ATOM 1950 N N . THR B 1 103 ? -20.578 -2.752 3.736 1 98.62 103 THR B N 1
ATOM 1951 C CA . THR B 1 103 ? -19.594 -3.818 3.643 1 98.62 103 THR B CA 1
ATOM 1952 C C . THR B 1 103 ? -18.172 -3.254 3.77 1 98.62 103 THR B C 1
ATOM 1954 O O . THR B 1 103 ? -17.812 -2.314 3.061 1 98.62 103 THR B O 1
ATOM 1957 N N . LEU B 1 104 ? -17.391 -3.805 4.727 1 98.94 104 LEU B N 1
ATOM 1958 C CA . LEU B 1 104 ? -15.984 -3.412 4.871 1 98.94 104 LEU B CA 1
ATOM 1959 C C . LEU B 1 104 ? -15.133 -4.02 3.766 1 98.94 104 LEU B C 1
ATOM 1961 O O . LEU B 1 104 ? -15.055 -5.242 3.637 1 98.94 104 LEU B O 1
ATOM 1965 N N . SER B 1 105 ? -14.492 -3.15 3.004 1 98.94 105 SER B N 1
ATOM 1966 C CA . SER B 1 105 ? -13.688 -3.609 1.874 1 98.94 105 SER B CA 1
ATOM 1967 C C . SER B 1 105 ? -12.203 -3.654 2.229 1 98.94 105 SER B C 1
ATOM 1969 O O . SER B 1 105 ? -11.477 -4.527 1.754 1 98.94 105 SER B O 1
ATOM 1971 N N . ALA B 1 106 ? -11.758 -2.746 3.059 1 98.94 106 ALA B N 1
ATOM 1972 C CA . ALA B 1 106 ? -10.344 -2.73 3.428 1 98.94 106 ALA B CA 1
ATOM 1973 C C . ALA B 1 106 ? -10.109 -1.864 4.664 1 98.94 106 ALA B C 1
ATOM 1975 O O . ALA B 1 106 ? -10.93 -1.002 4.988 1 98.94 106 ALA B O 1
ATOM 1976 N N . GLU B 1 107 ? -9.031 -2.123 5.305 1 99 107 GLU B N 1
ATOM 1977 C CA . GLU B 1 107 ? -8.523 -1.354 6.441 1 99 107 GLU B CA 1
ATOM 1978 C C . GLU B 1 107 ? -7.086 -0.907 6.211 1 99 107 GLU B C 1
ATOM 1980 O O . GLU B 1 107 ? -6.219 -1.725 5.895 1 99 107 GLU B O 1
ATOM 1985 N N . ILE B 1 108 ? -6.848 0.347 6.383 1 98.94 108 ILE B N 1
ATOM 1986 C CA . ILE B 1 108 ? -5.512 0.896 6.176 1 98.94 108 ILE B CA 1
ATOM 1987 C C . ILE B 1 108 ? -5.039 1.588 7.453 1 98.94 108 ILE B C 1
ATOM 1989 O O . ILE B 1 108 ? -5.773 2.381 8.047 1 98.94 108 ILE B O 1
ATOM 1993 N N . THR B 1 109 ? -3.867 1.31 7.898 1 98.94 109 THR B N 1
ATOM 1994 C CA . THR B 1 109 ? -3.188 2.076 8.938 1 98.94 109 THR B CA 1
ATOM 1995 C C . THR B 1 109 ? -1.905 2.703 8.391 1 98.94 109 THR B C 1
ATOM 1997 O O . THR B 1 109 ? -1.029 1.997 7.887 1 98.94 109 THR B O 1
ATOM 2000 N N . CYS B 1 110 ? -1.809 3.938 8.484 1 98.88 110 CYS B N 1
ATOM 2001 C CA . CYS B 1 110 ? -0.604 4.676 8.117 1 98.88 110 CYS B CA 1
ATOM 2002 C C . CYS B 1 110 ? 0.116 5.195 9.359 1 98.88 110 CYS B C 1
ATOM 2004 O O . CYS B 1 110 ? -0.506 5.793 10.234 1 98.88 110 CYS B O 1
ATOM 2006 N N . THR B 1 111 ? 1.355 4.961 9.43 1 98.88 111 THR B N 1
ATOM 2007 C CA . THR B 1 111 ? 2.209 5.566 10.445 1 98.88 111 THR B CA 1
ATOM 2008 C C . THR B 1 111 ? 2.879 6.828 9.906 1 98.88 111 THR B C 1
ATOM 2010 O O . THR B 1 111 ? 3.615 6.77 8.922 1 98.88 111 THR B O 1
ATOM 2013 N N . LEU B 1 112 ? 2.65 7.895 10.57 1 98.5 112 LEU B N 1
ATOM 2014 C CA . LEU B 1 112 ? 3.178 9.18 10.125 1 98.5 112 LEU B CA 1
ATOM 2015 C C . LEU B 1 112 ? 4.094 9.789 11.18 1 98.5 112 LEU B C 1
ATOM 2017 O O . LEU B 1 112 ? 3.914 9.547 12.375 1 98.5 112 LEU B O 1
ATOM 2021 N N . GLY B 1 113 ? 5.004 10.492 10.727 1 97.94 113 GLY B N 1
ATOM 2022 C CA . GLY B 1 113 ? 5.75 11.438 11.539 1 97.94 113 GLY B CA 1
ATOM 2023 C C . GLY B 1 113 ? 5.602 12.875 11.078 1 97.94 113 GLY B C 1
ATOM 2024 O O . GLY B 1 113 ? 4.965 13.141 10.055 1 97.94 113 GLY B O 1
ATOM 2025 N N . LEU B 1 114 ? 6.086 13.703 11.898 1 97.5 114 LEU B N 1
ATOM 2026 C CA . LEU B 1 114 ? 6.203 15.117 11.555 1 97.5 114 LEU B CA 1
ATOM 2027 C C . LEU B 1 114 ? 7.668 15.523 11.445 1 97.5 114 LEU B C 1
ATOM 2029 O O . LEU B 1 114 ? 8.43 15.391 12.406 1 97.5 114 LEU B O 1
ATOM 2033 N N . MET B 1 115 ? 8.008 16.062 10.336 1 97.06 115 MET B N 1
ATOM 2034 C CA . MET B 1 115 ? 9.414 16.375 10.086 1 97.06 115 MET B CA 1
ATOM 2035 C C . MET B 1 115 ? 9.664 17.875 10.195 1 97.06 115 MET B C 1
ATOM 2037 O O . MET B 1 115 ? 8.93 18.672 9.602 1 97.06 115 MET B O 1
ATOM 2041 N N . ASP B 1 116 ? 10.641 18.203 10.922 1 97.12 116 ASP B N 1
ATOM 2042 C CA . ASP B 1 116 ? 11.211 19.547 10.844 1 97.12 116 ASP B CA 1
ATOM 2043 C C . ASP B 1 116 ? 12.062 19.703 9.586 1 97.12 116 ASP B C 1
ATOM 2045 O O . ASP B 1 116 ? 13.094 19.062 9.438 1 97.12 116 ASP B O 1
ATOM 20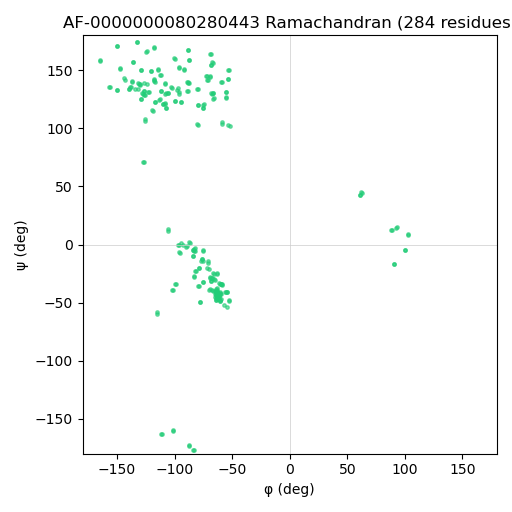49 N N . LEU B 1 117 ? 11.68 20.594 8.719 1 95.06 117 LEU B N 1
ATOM 2050 C CA . LEU B 1 117 ? 12.281 20.656 7.395 1 95.06 117 LEU B CA 1
ATOM 2051 C C . LEU B 1 117 ? 13.641 21.344 7.445 1 95.06 117 LEU B C 1
ATOM 2053 O O . LEU B 1 117 ? 14.461 21.172 6.535 1 95.06 117 LEU B O 1
ATOM 2057 N N . GLU B 1 118 ? 13.922 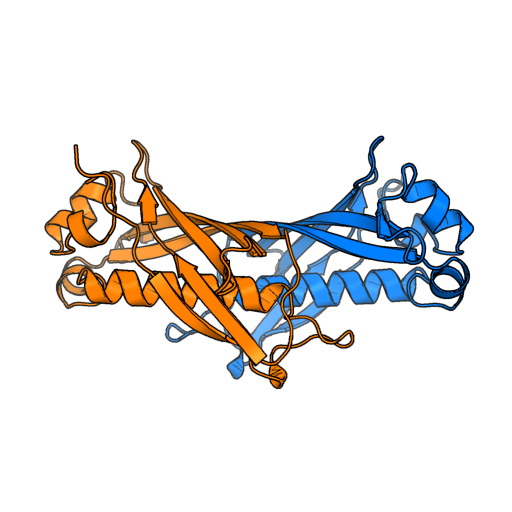22.094 8.422 1 95.06 118 GLU B N 1
ATOM 2058 C CA . GLU B 1 118 ? 15.242 22.703 8.609 1 95.06 118 GLU B CA 1
ATOM 2059 C C . GLU B 1 118 ? 16.234 21.688 9.156 1 95.06 118 GLU B C 1
ATOM 2061 O O . GLU B 1 118 ? 17.328 21.516 8.602 1 95.06 118 GLU B O 1
ATOM 2066 N N . ARG B 1 119 ? 15.828 21.031 10.164 1 95.62 119 ARG B N 1
ATOM 2067 C CA . ARG B 1 119 ? 16.703 20.062 10.812 1 95.62 119 ARG B CA 1
ATOM 2068 C C . ARG B 1 119 ? 16.672 18.719 10.07 1 95.62 119 ARG B C 1
ATOM 2070 O O . ARG B 1 119 ? 17.562 17.891 10.281 1 95.62 119 ARG B O 1
ATOM 2077 N N . ARG B 1 120 ? 15.664 18.469 9.352 1 93.62 120 ARG B N 1
ATOM 2078 C CA . ARG B 1 120 ? 15.445 17.234 8.602 1 93.62 120 ARG B CA 1
ATOM 2079 C C . ARG B 1 120 ? 15.383 16.031 9.531 1 93.62 120 ARG B C 1
ATOM 2081 O O . ARG B 1 120 ? 16.016 15 9.281 1 93.62 120 ARG B O 1
ATOM 2088 N N . LYS B 1 121 ? 14.672 16.25 10.641 1 96.62 121 LYS B N 1
ATOM 2089 C CA . LYS B 1 121 ? 14.422 15.203 11.625 1 96.62 121 LYS B CA 1
ATOM 2090 C C . LYS B 1 121 ? 12.969 15.211 12.086 1 96.62 121 LYS B C 1
ATOM 2092 O O . LYS B 1 121 ? 12.312 16.266 12.07 1 96.62 121 LYS B O 1
ATOM 2097 N N . LEU B 1 122 ? 12.562 14.07 12.578 1 97.81 122 LEU B N 1
ATOM 2098 C CA . LEU B 1 122 ? 11.234 14.008 13.172 1 97.81 122 LEU B CA 1
ATOM 2099 C C . LEU B 1 122 ? 11.18 14.805 14.469 1 97.81 122 LEU B C 1
ATOM 2101 O O . LEU B 1 122 ? 12.125 14.781 15.258 1 97.81 122 LEU B O 1
ATOM 2105 N N . VAL B 1 123 ? 10.117 15.383 14.711 1 97 123 VAL B N 1
ATOM 2106 C CA . VAL B 1 123 ? 9.961 16.125 15.953 1 97 123 VAL B CA 1
ATOM 2107 C C . VAL B 1 123 ? 9.461 15.188 17.047 1 97 123 VAL B C 1
ATOM 2109 O O . VAL B 1 123 ? 8.82 14.172 16.766 1 97 123 VAL B O 1
ATOM 2112 N N . ASP B 1 124 ? 9.609 15.438 18.328 1 95.62 124 ASP B N 1
ATOM 2113 C CA . ASP B 1 124 ? 9.297 14.586 19.469 1 95.62 124 ASP B CA 1
ATOM 2114 C C . ASP B 1 124 ? 7.816 14.672 19.844 1 95.62 124 ASP B C 1
ATOM 2116 O O . ASP B 1 124 ? 7.258 13.734 20.406 1 95.62 124 ASP B O 1
ATOM 2120 N N . ASP B 1 125 ? 7.129 15.766 19.578 1 96.06 125 ASP B N 1
ATOM 2121 C CA . ASP B 1 125 ? 5.746 15.992 19.984 1 96.06 125 ASP B CA 1
ATOM 2122 C C . ASP B 1 125 ? 4.887 16.391 18.797 1 96.06 125 ASP B C 1
ATOM 2124 O O . ASP B 1 125 ? 4.375 17.516 18.734 1 96.06 125 ASP B O 1
ATOM 2128 N N . PRO B 1 126 ? 4.676 15.391 17.953 1 97.81 126 PRO B N 1
ATOM 2129 C CA . PRO B 1 126 ? 3.932 15.766 16.75 1 97.81 126 PRO B CA 1
ATOM 2130 C C . PRO B 1 126 ? 2.543 16.312 17.062 1 97.81 126 PRO B C 1
ATOM 2132 O O . PRO B 1 126 ? 2.1 17.281 16.422 1 97.81 126 PRO B O 1
ATOM 2135 N N . ARG B 1 127 ? 1.786 15.742 18 1 97.38 127 ARG B N 1
ATOM 2136 C CA . ARG B 1 127 ? 0.454 16.219 18.359 1 97.38 127 ARG B CA 1
ATOM 2137 C C . ARG B 1 127 ? 0.485 17.688 18.734 1 97.38 127 ARG B C 1
ATOM 2139 O O . ARG B 1 127 ? -0.276 18.5 18.203 1 97.38 127 ARG B O 1
ATOM 2146 N N . GLY B 1 128 ? 1.354 18.047 19.672 1 97.38 128 GLY B N 1
ATOM 2147 C CA . GLY B 1 128 ? 1.464 19.422 20.125 1 97.38 128 GLY B CA 1
ATOM 2148 C C . GLY B 1 128 ? 1.9 20.375 19.031 1 97.38 128 GLY B C 1
ATOM 2149 O O . GLY B 1 128 ? 1.41 21.5 18.953 1 97.38 128 GLY B O 1
ATOM 2150 N N . ARG B 1 129 ? 2.865 19.953 18.219 1 97.31 129 ARG B N 1
ATOM 2151 C CA . ARG B 1 129 ? 3.365 20.797 17.141 1 97.31 129 ARG B CA 1
ATOM 2152 C C . ARG B 1 129 ? 2.275 21.078 16.109 1 97.31 129 ARG B C 1
ATOM 2154 O O . ARG B 1 129 ? 2.15 22.203 15.617 1 97.31 129 ARG B O 1
ATOM 2161 N N . ILE B 1 130 ? 1.495 20.047 15.797 1 97.5 130 ILE B N 1
ATOM 2162 C CA . ILE B 1 130 ? 0.381 20.203 14.859 1 97.5 130 ILE B CA 1
ATOM 2163 C C . ILE B 1 130 ? -0.631 21.203 15.414 1 97.5 130 ILE B C 1
ATOM 2165 O O . ILE B 1 130 ? -1.077 22.094 14.703 1 97.5 130 ILE B O 1
ATOM 2169 N N . GLU B 1 131 ? -0.904 21.062 16.641 1 97.25 131 GLU B N 1
ATOM 2170 C CA . GLU B 1 131 ? -1.856 21.953 17.281 1 97.25 131 GLU B CA 1
ATOM 2171 C C . GLU B 1 131 ? -1.353 23.406 17.266 1 97.25 131 GLU B C 1
ATOM 2173 O O . GLU B 1 131 ? -2.096 24.312 16.938 1 97.25 131 GLU B O 1
ATOM 2178 N N . ARG B 1 132 ? -0.142 23.594 17.594 1 97.44 132 ARG B N 1
ATOM 2179 C CA . ARG B 1 132 ? 0.445 24.938 17.656 1 97.44 132 ARG B CA 1
ATOM 2180 C C . ARG B 1 132 ? 0.501 25.578 16.266 1 97.44 132 ARG B C 1
ATOM 2182 O O . ARG B 1 132 ? 0.494 26.797 16.156 1 97.44 132 ARG B O 1
ATOM 2189 N N . ALA B 1 133 ? 0.537 24.734 15.305 1 97.25 133 ALA B N 1
ATOM 2190 C CA . ALA B 1 133 ? 0.602 25.234 13.938 1 97.25 133 ALA B CA 1
ATOM 2191 C C . ALA B 1 133 ? -0.786 25.609 13.422 1 97.25 133 ALA B C 1
ATOM 2193 O O . ALA B 1 133 ? -0.936 26.031 12.273 1 97.25 133 ALA B O 1
ATOM 2194 N N . GLY B 1 134 ? -1.8 25.375 14.227 1 97.06 134 GLY B N 1
ATOM 2195 C CA . GLY B 1 134 ? -3.121 25.875 13.891 1 97.06 134 GLY B CA 1
ATOM 2196 C C . GLY B 1 134 ? -4.043 24.812 13.336 1 97.06 134 GLY B C 1
ATOM 2197 O O 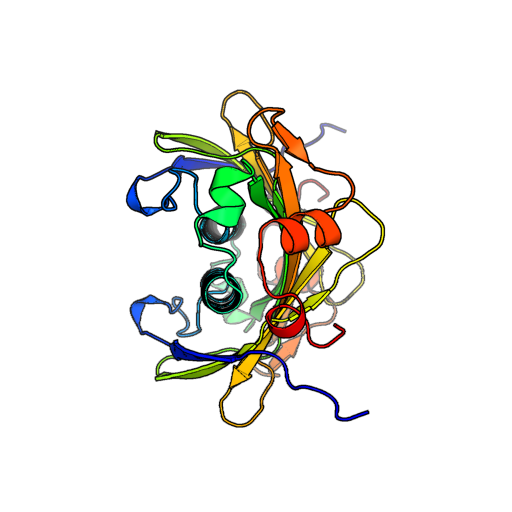. GLY B 1 134 ? -5.125 25.125 12.828 1 97.06 134 GLY B O 1
ATOM 2198 N N . VAL B 1 135 ? -3.639 23.562 13.359 1 97.69 135 VAL B N 1
ATOM 2199 C CA . VAL B 1 135 ? -4.465 22.453 12.883 1 97.69 135 VAL B CA 1
ATOM 2200 C C . VAL B 1 135 ? -5.488 22.078 13.945 1 97.69 135 VAL B C 1
ATOM 2202 O O . VAL B 1 135 ? -5.145 21.953 15.125 1 97.69 135 VAL B O 1
ATOM 2205 N N . ASP B 1 136 ? -6.715 21.906 13.57 1 97.94 136 ASP B N 1
ATOM 2206 C CA . ASP B 1 136 ? -7.809 21.609 14.492 1 97.94 136 ASP B CA 1
ATOM 2207 C C . ASP B 1 136 ? -7.82 20.125 14.859 1 97.94 136 ASP B C 1
ATOM 2209 O O . ASP B 1 136 ? -8.328 19.297 14.102 1 97.94 136 ASP B O 1
ATOM 2213 N N . LEU B 1 137 ? -7.363 19.812 16.016 1 97.25 137 LEU B N 1
ATOM 2214 C CA . LEU B 1 137 ? -7.234 18.422 16.453 1 97.25 137 LEU B CA 1
ATOM 2215 C C . LEU B 1 137 ? -8.602 17.766 16.594 1 97.25 137 LEU B C 1
ATOM 2217 O O . LEU B 1 137 ? -8.734 16.547 16.406 1 97.25 137 LEU B O 1
ATOM 2221 N N . LYS B 1 138 ? -9.586 18.531 16.906 1 96.81 138 LYS B N 1
ATOM 2222 C CA . LYS B 1 138 ? -10.922 17.969 17.062 1 96.81 138 LYS B CA 1
ATOM 2223 C C . LYS B 1 138 ? -11.477 17.484 15.727 1 96.81 138 LYS B C 1
ATOM 2225 O O . LYS B 1 138 ? -12.289 16.547 15.68 1 96.81 138 LYS B O 1
ATOM 2230 N N . VAL B 1 139 ? -11.031 18.125 14.664 1 97.62 139 VAL B N 1
ATOM 2231 C CA . VAL B 1 139 ? -11.422 17.703 13.32 1 97.62 139 VAL B CA 1
ATOM 2232 C C . VAL B 1 139 ? -10.586 16.5 12.906 1 97.62 139 VAL B C 1
ATOM 2234 O O . VAL B 1 139 ? -11.125 15.531 12.352 1 97.62 139 VAL B O 1
ATOM 2237 N N . LEU B 1 140 ? -9.359 16.438 13.289 1 97.44 140 LEU B N 1
ATOM 2238 C CA . LEU B 1 140 ? -8.398 15.445 12.844 1 97.44 140 LEU B CA 1
ATOM 2239 C C . LEU B 1 140 ? -8.664 14.094 13.508 1 97.44 140 LEU B C 1
ATOM 2241 O O . LEU B 1 140 ? -8.398 13.047 12.914 1 97.44 140 LEU B O 1
ATOM 2245 N N . SER B 1 141 ? -9.164 14.141 14.75 1 97.75 141 SER B N 1
ATOM 2246 C CA . SER B 1 141 ? -9.234 12.938 15.57 1 97.75 141 SER B CA 1
ATOM 2247 C C . SER B 1 141 ? -10.539 12.875 16.359 1 97.75 141 SER B C 1
ATOM 2249 O O . SER B 1 141 ? -10.891 13.828 17.047 1 97.75 141 SER B O 1
ATOM 2251 N N . THR B 1 142 ? -11.156 11.727 16.328 1 97.38 142 THR B N 1
ATOM 2252 C CA . THR B 1 142 ? -12.398 11.555 17.078 1 97.38 142 THR B CA 1
ATOM 2253 C C . THR B 1 142 ? -12.117 11.391 18.562 1 97.38 142 THR B C 1
ATOM 2255 O O . THR B 1 142 ? -13.031 11.477 19.391 1 97.38 142 THR B O 1
ATOM 2258 N N . SER B 1 143 ? -10.898 11.172 18.984 1 93.75 143 SER B N 1
ATOM 2259 C CA . SER B 1 143 ? -10.531 10.977 20.375 1 93.75 143 SER B CA 1
ATOM 2260 C C . SER B 1 143 ? -10.117 12.289 21.031 1 93.75 143 SER B C 1
ATOM 2262 O O . SER B 1 143 ? -9.773 12.312 22.219 1 93.75 143 SER B O 1
ATOM 2264 N N . GLU B 1 144 ? -10.164 13.297 20.266 1 90.94 144 GLU B N 1
ATOM 2265 C CA . GLU B 1 144 ? -9.789 14.625 20.75 1 90.94 144 GLU B CA 1
ATOM 2266 C C . GLU B 1 144 ? -11.016 15.477 21.062 1 90.94 144 GLU B C 1
ATOM 2268 O O . GLU B 1 144 ? -12.078 15.273 20.469 1 90.94 144 GLU B O 1
#

Foldseek 3Di:
DPQDDFDKDKDADAQVQADPVFWRDPVVVVVVVVVQLVVLCVVQCNVPCLCVVQQKDKDWDDKDKDFDATHGHGFMKMKGWAWADDQFQKTWIKIWIATPVGHTGMIMITIMGMARNVVRDTDGCRPVSSVSSRGHNVSRHSVD/DPQDDFDKDKDADAQVQADPVFWRDPVVVVVVQVVQLVVLCVVQCNVPCLCVVQQKDKDWDDKDKDFDATHGHGFMKMKGWAWADDQFQKTWIKIWIATPVGHTGMIMITIMGMARNVVRDTDGCRPVSSVSSRGHNVSRHSVD

Radius of gyration: 20.42 Å; Cα contacts (8 Å, |Δi|>4): 610; chains: 2; bounding box: 50×58×43 Å

Secondary structure (DSSP, 8-state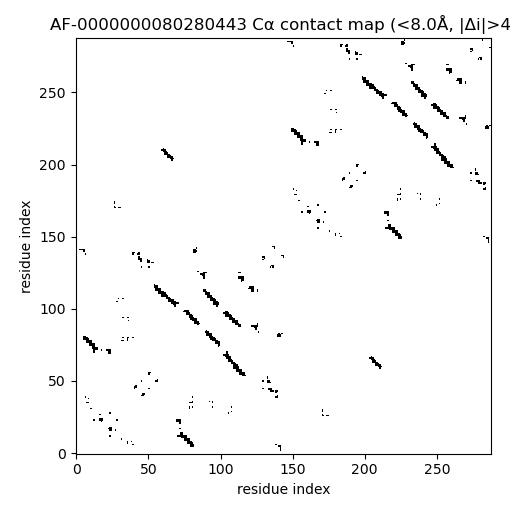):
---PPPEEEEEEPPGGGB-TTSBBPHHHHHHHHHHHHHHHHHHTTTTSHHHHHTTEEEEEEEEEEEE-S--BTT-EEEEEEEEEE-SSSEEEEEEEEEETTS-EEEEEEEEEEEEETTTTEE-S-HHHHHHHTT--HHHH-TT-/---PPPEEEEEEPPGGGB-TTSBBPHHHHHHHHHHHHHHHHHHTTTTSHHHHHTTEEEEEEEEEEEE-S--BTT-EEEEEEEEEE-SSSEEEEEEEEEETTS-EEEEEEEEEEEEETTTTEE-S-HHHHHHHTT--HHHH-TT-

pLDDT: mean 96.43, std 6.39, range [42.91, 99.0]

Organism: Amycolatopsis orientalis (NCBI:txid31958)

Nearest PDB structures (foldseek):
  5kl9-assembly1_B  TM=8.859E-01  e=2.504E-10  Escherichia coli O157:H7
  5eo2-assembly2_C  TM=8.391E-01  e=8.189E-11  Staphylococcus aureus subsp. aureus Mu50
  5t06-assembly1_B  TM=8.911E-01  e=1.090E-09  Escherichia coli O157:H7
  2own-assembly1_A  TM=8.993E-01  e=1.834E-08  Lactiplantibacillus plantarum
  2own-assembly1_B  TM=8.937E-01  e=4.987E-08  Lactiplantibacillus plantarum